Protein AF-A0A933IN12-F1 (afdb_monomer)

Foldseek 3Di:
DCPVVVVVVVVVVVVVVVVVVVVVVVVVVVVVVVVVVVVVQVVLLVVLVVLLVVLLVVLVVVLVVLVVVLVVLVVVLVVCVVVPDNVVSVLVSQLSVQLSVLSVVLSVVSVVDDDPGADPPSPVVSVVSVVVSVVSSVVSSVVSVVVVVVVVVVVVVVVVVVVVVVVVVVVVVVVVVVVVVVVVVVVVVVVVVVVPDDPD

Structure (mmCIF, N/CA/C/O backbone):
data_AF-A0A933IN12-F1
#
_entry.id   AF-A0A933IN12-F1
#
loop_
_atom_site.group_PDB
_atom_site.id
_atom_site.type_symbol
_atom_site.label_atom_id
_atom_site.label_alt_id
_atom_site.label_comp_id
_atom_site.label_asym_id
_atom_site.label_entity_id
_atom_site.label_seq_id
_atom_site.pdbx_PDB_ins_code
_atom_site.Cartn_x
_atom_site.Cartn_y
_atom_site.Cartn_z
_atom_site.occupancy
_atom_site.B_iso_or_equiv
_atom_site.auth_seq_id
_atom_site.auth_comp_id
_atom_site.auth_asym_id
_atom_site.auth_atom_id
_atom_site.pdbx_PDB_model_num
ATOM 1 N N . MET A 1 1 ? -63.654 21.462 69.202 1.00 54.25 1 MET A N 1
ATOM 2 C CA . MET A 1 1 ? -63.418 20.843 67.879 1.00 54.25 1 MET A CA 1
ATOM 3 C C . MET A 1 1 ? -61.914 20.776 67.506 1.00 54.25 1 MET A C 1
ATOM 5 O O . MET A 1 1 ? -61.531 21.437 66.553 1.00 54.25 1 MET A O 1
ATOM 9 N N . PRO A 1 2 ? -61.033 20.012 68.195 1.00 60.34 2 PRO A N 1
ATOM 10 C CA . PRO A 1 2 ? -59.615 19.898 67.788 1.00 60.34 2 PRO A CA 1
ATOM 11 C C . PRO A 1 2 ? -59.232 18.556 67.124 1.00 60.34 2 PRO A C 1
ATOM 13 O O . PRO A 1 2 ? -58.178 18.444 66.506 1.00 60.34 2 PRO A O 1
ATOM 16 N N . ILE A 1 3 ? -60.078 17.526 67.232 1.00 61.12 3 ILE A N 1
ATOM 17 C CA . ILE A 1 3 ? -59.737 16.144 66.844 1.00 61.12 3 ILE A CA 1
ATOM 18 C C . ILE A 1 3 ? -59.602 15.995 65.316 1.00 61.12 3 ILE A C 1
ATOM 20 O O . ILE A 1 3 ? -58.698 15.311 64.841 1.00 61.12 3 ILE A O 1
ATOM 24 N N . ALA A 1 4 ? -60.448 16.683 64.541 1.00 65.19 4 ALA A N 1
ATOM 25 C CA . ALA A 1 4 ? -60.433 16.624 63.077 1.00 65.19 4 ALA A CA 1
ATOM 26 C C . ALA A 1 4 ? -59.156 17.235 62.464 1.00 65.19 4 ALA A C 1
ATOM 28 O O . ALA A 1 4 ? -58.598 16.669 61.527 1.00 65.19 4 ALA A O 1
ATOM 29 N N . SER A 1 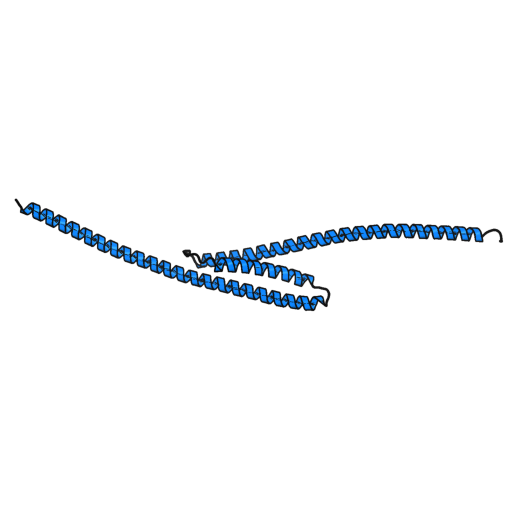5 ? -58.647 18.338 63.026 1.00 71.06 5 SER A N 1
ATOM 30 C CA . SER A 1 5 ? -57.403 18.969 62.560 1.00 71.06 5 SER A CA 1
ATOM 31 C C . SER A 1 5 ? -56.176 18.097 62.835 1.00 71.06 5 SER A C 1
ATOM 33 O O . SER A 1 5 ? -55.317 17.967 61.969 1.00 71.06 5 SER A O 1
ATOM 35 N N . ASN A 1 6 ? -56.115 17.428 63.992 1.00 76.81 6 ASN A N 1
ATOM 36 C CA . ASN A 1 6 ? -55.010 16.520 64.318 1.00 76.81 6 ASN A CA 1
ATOM 37 C C . ASN A 1 6 ? -54.994 15.265 63.428 1.00 76.81 6 ASN A C 1
ATOM 39 O O . ASN A 1 6 ? -53.921 14.802 63.050 1.00 76.81 6 ASN A O 1
ATOM 43 N N . LEU A 1 7 ? -56.166 14.744 63.047 1.00 79.81 7 LEU A N 1
ATOM 44 C CA . LEU A 1 7 ? -56.288 13.628 62.099 1.00 79.81 7 LEU A CA 1
ATOM 45 C C . LEU A 1 7 ? -55.844 14.012 60.681 1.00 79.81 7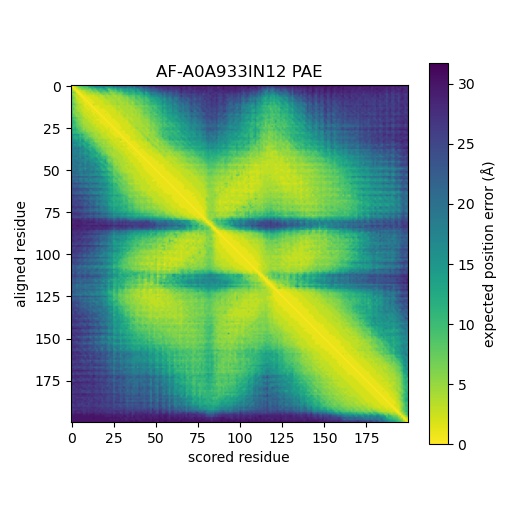 LEU A C 1
ATOM 47 O O . LEU A 1 7 ? -55.149 13.234 60.033 1.00 79.81 7 LEU A O 1
ATOM 51 N N . LEU A 1 8 ? -56.192 15.216 60.217 1.00 82.06 8 LEU A N 1
ATOM 52 C CA . LEU A 1 8 ? -55.738 15.751 58.928 1.00 82.06 8 LEU A CA 1
ATOM 53 C C . LEU A 1 8 ? -54.219 15.953 58.888 1.00 82.06 8 LEU A C 1
ATOM 55 O O . LEU A 1 8 ? -53.578 15.592 57.902 1.00 82.06 8 LEU A O 1
ATOM 59 N N . ILE A 1 9 ? -53.635 16.472 59.972 1.00 82.94 9 ILE A N 1
ATOM 60 C CA . ILE A 1 9 ? -52.180 16.622 60.104 1.00 82.94 9 ILE A CA 1
ATOM 61 C C . ILE A 1 9 ? -51.504 15.245 60.106 1.00 82.94 9 ILE A C 1
ATOM 63 O O . ILE A 1 9 ? -50.542 15.043 59.370 1.00 82.94 9 ILE A O 1
ATOM 67 N N . LEU A 1 10 ? -52.028 14.276 60.864 1.00 84.44 10 LEU A N 1
ATOM 68 C CA . LEU A 1 10 ? -51.492 12.912 60.902 1.00 84.44 10 LEU A CA 1
ATOM 69 C C . LEU A 1 10 ? -51.559 12.234 59.525 1.00 84.44 10 LEU A C 1
ATOM 71 O O . LEU A 1 10 ? -50.579 11.630 59.090 1.00 84.44 10 LEU A O 1
ATOM 75 N N . ALA A 1 11 ? -52.681 12.375 58.814 1.00 82.81 11 ALA A N 1
ATOM 76 C CA . ALA A 1 11 ? -52.835 11.870 57.453 1.00 82.81 11 ALA A CA 1
ATOM 77 C C . ALA A 1 11 ? -51.837 12.532 56.488 1.00 82.81 11 ALA A C 1
ATOM 79 O O . ALA A 1 11 ? -51.189 11.830 55.715 1.00 82.81 11 ALA A O 1
ATOM 80 N N . GLY A 1 12 ? -51.646 13.854 56.576 1.00 84.38 12 GLY A N 1
ATOM 81 C CA . GLY A 1 12 ? -50.654 14.586 55.784 1.00 84.38 12 GLY A CA 1
ATOM 82 C C . GLY A 1 12 ? -49.214 14.136 56.057 1.00 84.38 12 GLY A C 1
ATOM 83 O O . GLY A 1 12 ? -48.450 13.915 55.117 1.00 84.38 12 GLY A O 1
ATOM 84 N N . VAL A 1 13 ? -48.853 13.919 57.326 1.00 86.88 13 VAL A N 1
ATOM 85 C CA . VAL A 1 13 ? -47.527 13.413 57.727 1.00 86.88 13 VAL A CA 1
ATOM 86 C C . VAL A 1 13 ? -47.299 11.987 57.219 1.00 86.88 13 VAL A C 1
ATOM 88 O O . VAL A 1 13 ? -46.233 11.694 56.679 1.00 86.88 13 VAL A O 1
ATOM 91 N N . MET A 1 14 ? -48.302 11.111 57.322 1.00 87.75 14 MET A N 1
ATOM 92 C CA . MET A 1 14 ? -48.231 9.738 56.804 1.00 87.75 14 MET A CA 1
ATOM 93 C C . MET A 1 14 ? -48.068 9.708 55.279 1.00 87.75 14 MET A C 1
ATOM 95 O O . MET A 1 14 ? -47.286 8.914 54.756 1.00 87.75 14 MET A O 1
ATOM 99 N N . LEU A 1 15 ? -48.751 10.603 54.562 1.00 90.81 15 LEU A N 1
ATOM 100 C CA . LEU A 1 15 ? -48.661 10.711 53.105 1.00 90.81 15 LEU A CA 1
ATOM 101 C C . LEU A 1 15 ? -47.275 11.212 52.672 1.00 90.81 15 LEU A C 1
ATOM 103 O O . LEU A 1 15 ? -46.659 10.623 51.784 1.00 90.81 15 LEU A O 1
ATOM 107 N N . LEU A 1 16 ? -46.730 12.225 53.356 1.00 90.00 16 LEU A N 1
ATOM 108 C CA . LEU A 1 16 ? -45.364 12.713 53.134 1.00 90.00 16 LEU A CA 1
ATOM 109 C C . LEU A 1 16 ? -44.301 11.647 53.442 1.00 90.00 16 LEU A C 1
ATOM 111 O O . LEU A 1 16 ? -43.337 11.504 52.682 1.00 90.00 16 LEU A O 1
ATOM 115 N N . ALA A 1 17 ? -44.478 10.869 54.513 1.00 89.12 17 ALA A N 1
ATOM 116 C CA . ALA A 1 17 ? -43.594 9.752 54.841 1.00 89.12 17 ALA A CA 1
ATOM 117 C C . ALA A 1 17 ? -43.638 8.668 53.751 1.00 89.12 17 ALA A C 1
ATOM 119 O O . ALA A 1 17 ? -42.589 8.198 53.306 1.00 89.12 17 ALA A O 1
ATOM 120 N N . PHE A 1 18 ? -44.832 8.327 53.256 1.00 92.25 18 PHE A N 1
ATOM 121 C CA . PHE A 1 18 ? -45.004 7.360 52.173 1.00 92.25 18 PHE A CA 1
ATOM 122 C C . PHE A 1 18 ? -44.330 7.820 50.870 1.00 92.25 18 PHE A C 1
ATOM 124 O O . PHE A 1 18 ? -43.568 7.056 50.273 1.00 92.25 18 PHE A O 1
ATOM 131 N N . VAL A 1 19 ? -44.530 9.080 50.460 1.00 92.00 19 VAL A N 1
ATOM 132 C CA . VAL A 1 19 ? -43.854 9.656 49.281 1.00 92.00 19 VAL A CA 1
ATOM 133 C C . VAL A 1 19 ? -42.333 9.653 49.458 1.00 92.00 19 VAL A C 1
ATOM 135 O O . VAL A 1 19 ? -41.610 9.278 48.535 1.00 92.00 19 VAL A O 1
ATOM 138 N N . SER A 1 20 ? -41.833 9.999 50.646 1.00 90.81 20 SER A N 1
ATOM 139 C CA . SER A 1 20 ? -40.391 10.011 50.931 1.00 90.81 20 SER A CA 1
ATOM 140 C C . SER A 1 20 ? -39.768 8.616 50.818 1.00 90.81 20 SER A C 1
ATOM 142 O O . SER A 1 20 ? -38.702 8.460 50.219 1.00 90.81 20 SER A O 1
ATOM 144 N N . VAL A 1 21 ? -40.447 7.584 51.331 1.00 91.62 21 VAL A N 1
ATOM 145 C CA . VAL A 1 21 ? -40.013 6.182 51.201 1.00 91.62 21 VAL A CA 1
ATOM 146 C C . VAL A 1 21 ? -40.060 5.724 49.740 1.00 91.62 21 VAL A C 1
ATOM 148 O O . VAL A 1 21 ? -39.111 5.098 49.265 1.00 91.62 21 VAL A O 1
ATOM 151 N N . ALA A 1 22 ? -41.112 6.077 48.995 1.00 90.88 22 ALA A N 1
ATOM 152 C CA . ALA A 1 22 ? -41.225 5.753 47.573 1.00 90.88 22 ALA A CA 1
ATOM 153 C C . ALA A 1 22 ? -40.089 6.383 46.741 1.00 90.88 22 ALA A C 1
ATOM 155 O O . ALA A 1 22 ? -39.470 5.694 45.924 1.00 90.88 22 ALA A O 1
ATOM 156 N N . LEU A 1 23 ? -39.756 7.654 46.998 1.00 92.44 23 LEU A N 1
ATOM 157 C CA . LEU A 1 23 ? -38.628 8.349 46.3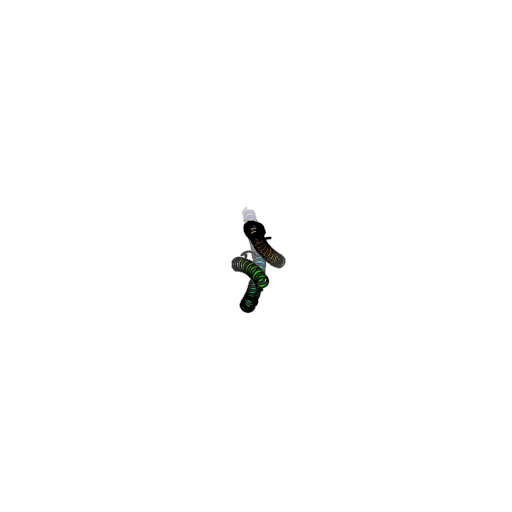67 1.00 92.44 23 LEU A CA 1
ATOM 158 C C . LEU A 1 23 ? -37.283 7.706 46.728 1.00 92.44 23 LEU A C 1
ATOM 160 O O . LEU A 1 23 ? -36.434 7.533 45.854 1.00 92.44 23 LEU A O 1
ATOM 164 N N . LEU A 1 24 ? -37.090 7.294 47.985 1.00 92.12 24 LEU A N 1
ATOM 165 C CA . LEU A 1 24 ? -35.893 6.568 48.422 1.00 92.12 24 LEU A CA 1
ATOM 166 C C . LEU A 1 24 ? -35.712 5.250 47.658 1.00 92.12 24 LEU A C 1
ATOM 168 O O . LEU A 1 24 ? -34.615 4.970 47.168 1.00 92.12 24 LEU A O 1
ATOM 172 N N . ILE A 1 25 ? -36.783 4.466 47.505 1.00 91.25 25 ILE A N 1
ATOM 173 C CA . ILE A 1 25 ? -36.760 3.196 46.765 1.00 91.25 25 ILE A CA 1
ATOM 174 C C . ILE A 1 25 ? -36.458 3.436 45.280 1.00 91.25 25 ILE A C 1
ATOM 176 O O . ILE A 1 25 ? -35.620 2.736 44.704 1.00 91.25 25 ILE A O 1
ATOM 180 N N . GLN A 1 26 ? -37.095 4.430 44.651 1.00 90.31 26 GLN A N 1
ATOM 181 C CA . GLN A 1 26 ? -36.823 4.782 43.253 1.00 90.31 26 GLN A CA 1
ATOM 182 C C . GLN A 1 26 ? -35.376 5.242 43.054 1.00 90.31 26 GLN A C 1
ATOM 184 O O . GLN A 1 26 ? -34.713 4.786 42.123 1.00 90.31 26 GLN A O 1
ATOM 189 N N . ASN A 1 27 ? -34.849 6.067 43.959 1.00 91.75 27 ASN A N 1
ATOM 190 C CA . ASN A 1 27 ? -33.471 6.548 43.903 1.00 91.75 27 ASN A CA 1
ATOM 191 C C . ASN A 1 27 ? -32.464 5.394 44.083 1.00 91.75 27 ASN A C 1
ATOM 193 O O . ASN A 1 27 ? -31.480 5.305 43.353 1.00 91.75 27 ASN A O 1
ATOM 197 N N . GLN A 1 28 ? -32.737 4.434 44.976 1.00 90.38 28 GLN A N 1
ATOM 198 C CA . GLN A 1 28 ? -31.917 3.221 45.097 1.00 90.38 28 GLN A CA 1
ATOM 199 C C . GLN A 1 28 ? -31.950 2.354 43.829 1.00 90.38 28 GLN A C 1
ATOM 201 O O . GLN A 1 28 ? -30.903 1.857 43.406 1.00 90.38 28 GLN A O 1
ATOM 206 N N . ARG A 1 29 ? -33.121 2.183 43.199 1.00 90.19 29 ARG A N 1
ATOM 207 C CA . ARG A 1 29 ? -33.245 1.455 41.922 1.00 90.19 29 ARG A CA 1
ATOM 208 C C . ARG A 1 29 ? -32.481 2.156 40.800 1.00 90.19 29 ARG A C 1
ATOM 210 O O . ARG A 1 29 ? -31.717 1.497 40.099 1.00 90.19 29 ARG A O 1
ATOM 217 N N . LEU A 1 30 ? -32.615 3.479 40.691 1.00 90.44 30 LEU A N 1
ATOM 218 C CA . LEU A 1 30 ? -31.870 4.299 39.735 1.00 90.44 30 LEU A CA 1
ATOM 219 C C . LEU A 1 30 ? -30.362 4.162 39.949 1.00 90.44 30 LEU A C 1
ATOM 221 O O . LEU A 1 30 ? -29.654 3.820 39.007 1.00 90.44 30 LEU A O 1
ATOM 225 N N . LYS A 1 31 ? -29.870 4.302 41.186 1.00 90.81 31 LYS A N 1
ATOM 226 C CA . LYS A 1 31 ? -28.444 4.117 41.508 1.00 90.81 31 LYS A CA 1
ATOM 227 C C . LYS A 1 31 ? -27.920 2.744 41.091 1.00 90.81 31 LYS A C 1
ATOM 229 O O . LYS A 1 31 ? -26.839 2.665 40.515 1.00 90.81 31 LYS A O 1
ATOM 234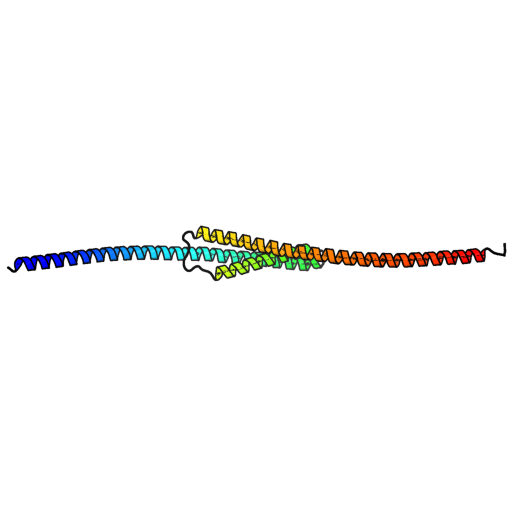 N N . ARG A 1 32 ? -28.682 1.671 41.335 1.00 89.88 32 ARG A N 1
ATOM 235 C CA . ARG A 1 32 ? -28.308 0.313 40.896 1.00 89.88 32 ARG A CA 1
ATOM 236 C C . ARG A 1 32 ? -28.288 0.188 39.374 1.00 89.88 32 ARG A C 1
ATOM 238 O O . ARG A 1 32 ? -27.346 -0.386 38.843 1.00 89.88 32 ARG A O 1
ATOM 245 N N . SER A 1 33 ? -29.281 0.751 38.683 1.00 88.19 33 SER A N 1
ATOM 246 C CA . SER A 1 33 ? -29.324 0.735 37.215 1.00 88.19 33 SER A CA 1
ATOM 247 C C . SER A 1 33 ? -28.160 1.513 36.595 1.00 88.19 33 SER A C 1
ATOM 249 O O . SER A 1 33 ? -27.494 1.002 35.704 1.00 88.19 33 SER A O 1
ATOM 251 N N . VAL A 1 34 ? -27.833 2.692 37.135 1.00 88.50 34 VAL A N 1
ATOM 252 C CA . VAL A 1 34 ? -26.697 3.508 36.690 1.00 88.50 34 VAL A CA 1
ATOM 253 C C . VAL A 1 34 ? -25.378 2.786 36.956 1.00 88.50 34 VAL A C 1
ATOM 255 O O . VAL A 1 34 ? -24.517 2.751 36.085 1.00 88.50 34 VAL A O 1
ATOM 258 N N . ALA A 1 35 ? -25.221 2.153 38.123 1.00 89.25 35 ALA A N 1
ATOM 259 C CA . ALA A 1 35 ? -24.032 1.362 38.427 1.00 89.25 35 ALA A CA 1
ATOM 260 C C . ALA A 1 35 ? -23.862 0.174 37.462 1.00 89.25 35 ALA A C 1
ATOM 262 O O . ALA A 1 35 ? -22.749 -0.077 37.006 1.00 89.25 35 ALA A O 1
ATOM 263 N N . ALA A 1 36 ? -24.953 -0.517 37.112 1.00 89.31 36 ALA A N 1
ATOM 264 C CA . ALA A 1 36 ? -24.927 -1.617 36.149 1.00 89.31 36 ALA A CA 1
ATOM 265 C C . ALA A 1 36 ? -24.532 -1.137 34.742 1.00 89.31 36 ALA A C 1
ATOM 267 O O . ALA A 1 36 ? -23.627 -1.709 34.138 1.00 89.31 36 ALA A O 1
ATOM 268 N N . VAL A 1 37 ? -25.134 -0.042 34.261 1.00 86.00 37 VAL A N 1
ATOM 269 C CA . VAL A 1 37 ? -24.799 0.563 32.958 1.00 86.00 37 VAL A CA 1
ATOM 270 C C . VAL A 1 37 ? -23.348 1.050 32.927 1.00 86.00 37 VAL A C 1
ATOM 272 O O . VAL A 1 37 ? -22.653 0.844 31.934 1.00 86.00 37 VAL A O 1
ATOM 275 N N . ASN A 1 38 ? -22.853 1.638 34.018 1.00 86.38 38 ASN A N 1
ATOM 276 C CA . ASN A 1 38 ? -21.458 2.071 34.119 1.00 86.38 38 ASN A CA 1
ATOM 277 C C . ASN A 1 38 ? -20.484 0.888 34.088 1.00 86.38 38 ASN A C 1
ATOM 279 O O . ASN A 1 38 ? -19.439 0.975 33.445 1.00 86.38 38 ASN A O 1
ATOM 283 N N . LEU A 1 39 ? -20.819 -0.225 34.746 1.00 89.12 39 LEU A N 1
ATOM 284 C CA . LEU A 1 39 ? -20.005 -1.441 34.721 1.00 89.12 39 LEU A CA 1
ATOM 285 C C . LEU A 1 39 ? -19.996 -2.083 33.324 1.00 89.12 39 LEU A C 1
ATOM 287 O O . LEU A 1 39 ? -18.945 -2.500 32.832 1.00 89.12 39 LEU A O 1
ATOM 291 N N . GLU A 1 40 ? -21.141 -2.107 32.644 1.00 87.19 40 GLU A N 1
ATOM 292 C CA . GLU A 1 40 ? -21.241 -2.564 31.255 1.00 87.19 40 GLU A CA 1
ATOM 293 C C . GLU A 1 40 ? -20.454 -1.650 30.299 1.00 87.19 40 GLU A C 1
ATOM 295 O O . GLU A 1 40 ? -19.714 -2.117 29.434 1.00 87.19 40 GLU A O 1
ATOM 300 N N . ALA A 1 41 ? -20.529 -0.330 30.479 1.00 85.12 41 ALA A N 1
ATOM 301 C CA . ALA A 1 41 ? -19.724 0.621 29.717 1.00 85.12 41 ALA A CA 1
ATOM 302 C C . ALA A 1 41 ? -18.218 0.426 29.962 1.00 85.12 41 ALA A C 1
ATOM 304 O O . ALA A 1 41 ? -17.448 0.392 29.004 1.00 85.12 41 ALA A O 1
ATOM 305 N N . ALA A 1 42 ? -17.794 0.237 31.214 1.00 87.19 42 ALA A N 1
ATOM 306 C CA . ALA A 1 42 ? -16.392 0.009 31.561 1.00 87.19 42 ALA A CA 1
ATOM 307 C C . ALA A 1 42 ? -15.854 -1.306 30.974 1.00 87.19 42 ALA A C 1
ATOM 309 O O . ALA A 1 42 ? -14.767 -1.331 30.399 1.00 87.19 42 ALA A O 1
ATOM 310 N N . THR A 1 43 ? -16.627 -2.391 31.062 1.00 88.19 43 THR A N 1
ATOM 311 C CA . THR A 1 43 ? -16.244 -3.688 30.479 1.00 88.19 43 THR A CA 1
ATOM 312 C C . THR A 1 43 ? -16.178 -3.636 28.954 1.00 88.19 43 THR A C 1
ATOM 314 O O . THR A 1 43 ? -15.239 -4.182 28.374 1.00 88.19 43 THR A O 1
ATOM 317 N N . ARG A 1 44 ? -17.100 -2.926 28.290 1.00 86.31 44 ARG A N 1
ATOM 318 C CA . ARG A 1 44 ? -17.018 -2.669 26.841 1.00 86.31 44 ARG A CA 1
ATOM 319 C C . ARG A 1 44 ? -15.779 -1.859 26.469 1.00 86.31 44 ARG A C 1
ATOM 321 O O . ARG A 1 44 ? -15.079 -2.246 25.539 1.00 86.31 44 ARG A O 1
ATOM 328 N N . LYS A 1 45 ? -15.462 -0.797 27.219 1.00 87.94 45 LYS A N 1
ATOM 329 C CA . LYS A 1 45 ? -14.239 0.003 27.014 1.00 87.94 45 LYS A CA 1
ATOM 330 C C . LYS A 1 45 ? -12.980 -0.853 27.140 1.00 87.94 45 LYS A C 1
ATOM 332 O O . LYS A 1 45 ? -12.109 -0.772 26.281 1.00 87.94 45 LYS A O 1
ATOM 337 N N . ALA A 1 46 ? -12.916 -1.723 28.147 1.00 88.25 46 ALA A N 1
ATOM 338 C CA . ALA A 1 46 ? -11.792 -2.639 28.327 1.00 88.25 46 ALA A CA 1
ATOM 339 C C . ALA A 1 46 ? -11.649 -3.632 27.159 1.00 88.25 46 ALA A C 1
ATOM 341 O O . ALA A 1 46 ? -10.552 -3.789 26.627 1.00 88.25 46 ALA A O 1
ATOM 342 N N . ARG A 1 47 ? -12.753 -4.250 26.712 1.00 88.69 47 ARG A N 1
ATOM 343 C CA . ARG A 1 47 ? -12.747 -5.172 25.560 1.00 88.69 47 ARG A CA 1
ATOM 344 C C . ARG A 1 47 ? -12.334 -4.477 24.266 1.00 88.69 47 ARG A C 1
ATOM 346 O O . ARG A 1 47 ? -11.540 -5.024 23.510 1.00 88.69 47 ARG A O 1
ATOM 353 N N . TYR A 1 48 ? -12.842 -3.270 24.025 1.00 88.38 48 TYR A N 1
ATOM 354 C CA . TYR A 1 48 ? -12.468 -2.491 22.848 1.00 88.38 48 TYR A CA 1
ATOM 355 C C . TYR A 1 48 ? -10.980 -2.147 22.856 1.00 88.38 48 TYR A C 1
ATOM 357 O O . TYR A 1 48 ? -10.309 -2.342 21.850 1.00 88.38 48 TYR A O 1
ATOM 365 N N . ALA A 1 49 ? -10.444 -1.711 23.999 1.00 88.50 49 ALA A N 1
ATOM 366 C CA . ALA A 1 49 ? -9.019 -1.434 24.136 1.00 88.50 49 ALA A CA 1
ATO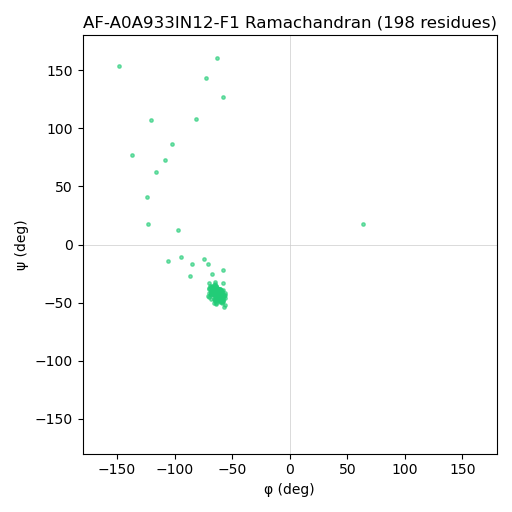M 367 C C . ALA A 1 49 ? -8.154 -2.681 23.878 1.00 88.50 49 ALA A C 1
ATOM 369 O O . ALA A 1 49 ? -7.100 -2.580 23.253 1.00 88.50 49 ALA A O 1
ATOM 370 N N . GLU A 1 50 ? -8.597 -3.861 24.319 1.00 92.00 50 GLU A N 1
ATOM 371 C CA . GLU A 1 50 ? -7.901 -5.121 24.050 1.00 92.00 50 GLU A CA 1
ATOM 372 C C . GLU A 1 50 ? -7.874 -5.455 22.549 1.00 92.00 50 GLU A C 1
ATOM 374 O O . GLU A 1 50 ? -6.802 -5.699 21.992 1.00 92.00 50 GLU A O 1
ATOM 379 N N . GLU A 1 51 ? -9.027 -5.419 21.876 1.00 89.00 51 GLU A N 1
ATOM 380 C CA . GLU A 1 51 ? -9.125 -5.701 20.436 1.00 89.00 51 GLU A CA 1
ATOM 381 C C . GLU A 1 51 ? -8.384 -4.662 19.586 1.00 89.00 51 GLU A C 1
ATOM 383 O O . GLU A 1 51 ? -7.669 -5.006 18.639 1.00 89.00 51 GLU A O 1
ATOM 388 N N . HIS A 1 52 ? -8.464 -3.393 19.979 1.00 89.75 52 HIS A N 1
ATOM 389 C CA . HIS A 1 52 ? -7.687 -2.314 19.388 1.00 89.75 52 HIS A CA 1
ATOM 390 C C . HIS A 1 52 ? -6.180 -2.585 19.501 1.00 89.75 52 HIS A C 1
ATOM 392 O O . HIS A 1 52 ? -5.457 -2.530 18.506 1.00 89.75 52 HIS A O 1
ATOM 398 N N . ASN A 1 53 ? -5.693 -2.960 20.687 1.00 90.12 53 ASN A N 1
ATOM 399 C CA . ASN A 1 53 ? -4.281 -3.288 20.890 1.00 90.12 53 ASN A CA 1
ATOM 400 C C . ASN A 1 53 ? -3.841 -4.504 20.063 1.00 90.12 53 ASN A C 1
ATOM 402 O O . ASN A 1 53 ? -2.753 -4.481 19.481 1.00 90.12 53 ASN A O 1
ATOM 406 N N . LYS A 1 54 ? -4.685 -5.539 19.945 1.00 91.94 54 LYS A N 1
ATOM 407 C CA . LYS A 1 54 ? -4.423 -6.684 19.056 1.00 91.94 54 LYS A CA 1
ATOM 408 C C . LYS A 1 54 ? -4.278 -6.237 17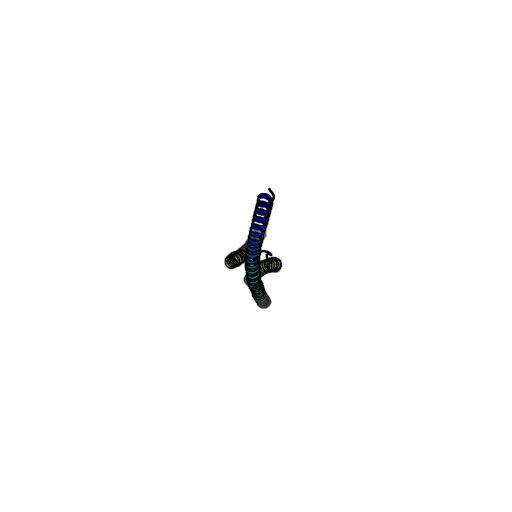.605 1.00 91.94 54 LYS A C 1
ATOM 410 O O . LYS A 1 54 ? -3.385 -6.717 16.907 1.00 91.94 54 LYS A O 1
ATOM 415 N N . ARG A 1 55 ? -5.132 -5.326 17.135 1.00 88.81 55 ARG A N 1
ATOM 416 C CA . ARG A 1 55 ? -5.047 -4.781 15.773 1.00 88.81 55 ARG A CA 1
ATOM 417 C C . ARG A 1 55 ? -3.771 -3.965 15.562 1.00 88.81 55 ARG A C 1
ATOM 419 O O . ARG A 1 55 ? -3.059 -4.209 14.591 1.00 88.8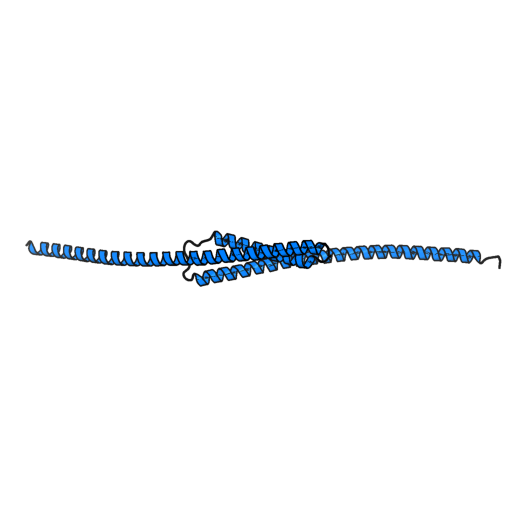1 55 ARG A O 1
ATOM 426 N N . VAL A 1 56 ? -3.433 -3.068 16.488 1.00 90.56 56 VAL A N 1
ATOM 427 C CA . VAL A 1 56 ? -2.188 -2.276 16.442 1.00 90.56 56 VAL A CA 1
ATOM 428 C C . VAL A 1 56 ? -0.956 -3.184 16.377 1.00 90.56 56 VAL A C 1
ATOM 430 O O . VAL A 1 56 ? -0.047 -2.948 15.578 1.00 90.56 56 VAL A O 1
ATOM 433 N N . GLN A 1 57 ? -0.934 -4.254 17.174 1.00 91.94 57 GLN A N 1
ATOM 434 C CA . GLN A 1 57 ? 0.159 -5.222 17.168 1.00 91.94 57 GLN A CA 1
ATOM 435 C C . GLN A 1 57 ? 0.251 -5.981 15.834 1.00 91.94 57 GLN A C 1
ATOM 437 O O . GLN A 1 57 ? 1.347 -6.110 15.286 1.00 91.94 57 GLN A O 1
ATOM 442 N N . ARG A 1 58 ? -0.884 -6.411 15.266 1.00 90.69 58 ARG A N 1
ATOM 443 C CA . ARG A 1 58 ? -0.931 -7.048 13.938 1.00 90.69 58 ARG A CA 1
ATOM 444 C C . ARG A 1 58 ? -0.392 -6.125 12.842 1.00 90.69 58 ARG A C 1
ATOM 446 O O . ARG A 1 58 ? 0.482 -6.542 12.087 1.00 90.69 58 ARG A O 1
ATOM 453 N N . LEU A 1 59 ? -0.823 -4.861 12.805 1.00 88.62 59 LEU A N 1
ATOM 454 C CA . LEU A 1 59 ? -0.313 -3.865 11.851 1.00 88.62 59 LEU A CA 1
ATOM 455 C C . LEU A 1 59 ? 1.208 -3.691 11.971 1.00 88.62 59 LEU A C 1
ATOM 457 O O . LEU A 1 59 ? 1.921 -3.692 10.967 1.00 88.62 59 LEU A O 1
ATOM 461 N N . LYS A 1 60 ? 1.729 -3.620 13.200 1.00 92.06 60 LYS A N 1
ATOM 462 C CA . LYS A 1 60 ? 3.172 -3.523 13.455 1.00 92.06 60 LYS A CA 1
ATOM 463 C C . LYS A 1 60 ? 3.945 -4.736 12.925 1.00 92.06 60 LYS A C 1
ATOM 465 O O . LYS A 1 60 ? 4.994 -4.578 12.300 1.00 92.06 60 LYS A O 1
ATOM 470 N N . GLU A 1 61 ? 3.446 -5.944 13.170 1.00 93.50 61 GLU A N 1
ATOM 471 C CA . GLU A 1 61 ? 4.050 -7.180 12.657 1.00 93.50 61 GLU A CA 1
ATOM 472 C C . GLU A 1 61 ? 4.020 -7.238 11.129 1.00 93.50 61 GLU A C 1
ATOM 474 O O . GLU A 1 61 ? 4.982 -7.674 10.493 1.00 93.50 61 GLU A O 1
ATOM 479 N N . GLU A 1 62 ? 2.931 -6.770 10.527 1.00 90.12 62 GLU A N 1
ATOM 480 C CA . GLU A 1 62 ? 2.794 -6.686 9.083 1.00 90.12 62 GLU A CA 1
ATOM 481 C C . GLU A 1 62 ? 3.799 -5.723 8.452 1.00 90.12 62 GLU A C 1
ATOM 483 O O . GLU A 1 62 ? 4.444 -6.110 7.472 1.00 90.12 62 GLU A O 1
ATOM 488 N N . ILE A 1 63 ? 3.990 -4.534 9.029 1.00 89.88 63 ILE A N 1
ATOM 489 C CA . ILE A 1 63 ? 5.010 -3.565 8.596 1.00 89.88 63 ILE A CA 1
ATOM 490 C C . ILE A 1 63 ? 6.402 -4.199 8.664 1.00 89.88 63 ILE A C 1
ATOM 492 O O . ILE A 1 63 ? 7.134 -4.182 7.673 1.00 89.88 63 ILE A O 1
ATOM 496 N N . LEU A 1 64 ? 6.743 -4.840 9.788 1.00 93.38 64 LEU A N 1
ATOM 497 C CA . LEU A 1 64 ? 8.035 -5.511 9.969 1.00 93.38 64 LEU A CA 1
ATOM 498 C C . LEU A 1 64 ? 8.282 -6.601 8.917 1.00 93.38 64 LEU A C 1
ATOM 500 O O . LEU A 1 64 ? 9.390 -6.710 8.388 1.00 93.38 64 LEU A O 1
ATOM 504 N N . LYS A 1 65 ? 7.258 -7.391 8.568 1.00 92.62 65 LYS A N 1
ATOM 505 C CA . LYS A 1 65 ? 7.361 -8.400 7.499 1.00 92.62 65 LYS A CA 1
ATOM 506 C C . LYS A 1 65 ? 7.687 -7.758 6.147 1.00 92.62 65 LYS A C 1
ATOM 508 O O . LYS A 1 65 ? 8.569 -8.256 5.444 1.00 92.62 65 LYS A O 1
ATOM 513 N N . ARG A 1 66 ? 7.022 -6.650 5.791 1.00 88.56 66 ARG A N 1
ATOM 514 C CA . ARG A 1 66 ? 7.302 -5.926 4.534 1.00 88.56 66 ARG A CA 1
ATOM 515 C C . ARG A 1 66 ? 8.705 -5.325 4.550 1.00 88.56 66 ARG A C 1
ATOM 517 O O . ARG A 1 66 ? 9.427 -5.472 3.570 1.00 88.56 66 ARG A O 1
ATOM 524 N N . GLU A 1 67 ? 9.135 -4.731 5.661 1.00 91.19 67 GLU A N 1
ATOM 525 C CA . GLU A 1 67 ? 10.496 -4.197 5.807 1.00 91.19 67 GLU A CA 1
ATOM 526 C C . GLU A 1 67 ? 11.576 -5.257 5.609 1.00 91.19 67 GLU A C 1
ATOM 528 O O . GLU A 1 67 ? 12.557 -5.021 4.902 1.00 91.19 67 GLU A O 1
ATOM 533 N N . GLN A 1 68 ? 11.412 -6.427 6.226 1.00 93.38 68 GLN A N 1
ATOM 534 C CA . GLN A 1 68 ? 12.364 -7.523 6.076 1.00 93.38 68 GLN A CA 1
ATOM 535 C C . GLN A 1 68 ? 12.433 -8.008 4.628 1.00 93.38 68 GLN A C 1
ATOM 537 O O . GLN A 1 68 ? 13.528 -8.246 4.121 1.00 93.38 68 GLN A O 1
ATOM 542 N N . LEU A 1 69 ? 11.287 -8.127 3.954 1.00 90.19 69 LEU A N 1
ATOM 543 C CA . LEU A 1 69 ? 11.244 -8.520 2.549 1.00 90.19 69 LEU A CA 1
ATOM 544 C C . LEU A 1 69 ? 11.911 -7.473 1.646 1.00 90.19 69 LEU A C 1
ATOM 546 O O . LEU A 1 69 ? 12.702 -7.839 0.781 1.00 90.19 69 LEU A O 1
ATOM 550 N N . ILE A 1 70 ? 11.652 -6.184 1.884 1.00 89.75 70 ILE A N 1
ATOM 551 C CA . ILE A 1 70 ? 12.310 -5.078 1.175 1.00 89.75 70 ILE A CA 1
ATOM 552 C C . ILE A 1 70 ? 13.828 -5.164 1.349 1.00 89.75 70 ILE A C 1
ATOM 554 O O . ILE 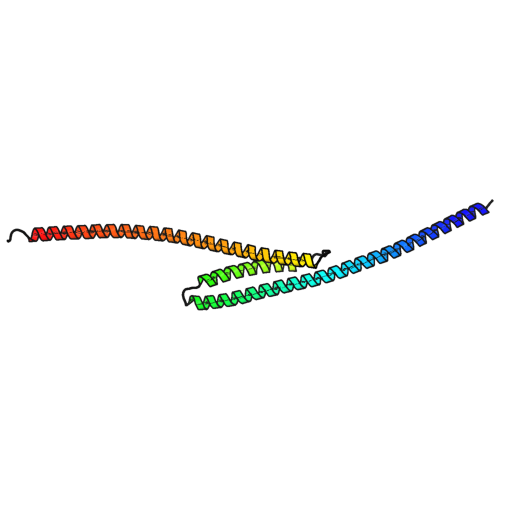A 1 70 ? 14.551 -5.077 0.362 1.00 89.75 70 ILE A O 1
ATOM 558 N N . LYS A 1 71 ? 14.325 -5.385 2.573 1.00 91.94 71 LYS A N 1
ATOM 559 C CA . LYS A 1 71 ? 15.769 -5.519 2.830 1.00 91.94 71 LYS A CA 1
ATOM 560 C C . LYS A 1 71 ? 16.390 -6.678 2.048 1.00 91.94 71 LYS A C 1
ATOM 562 O O . LYS A 1 71 ? 17.421 -6.478 1.414 1.00 91.94 71 LYS A O 1
ATOM 567 N N . ARG A 1 72 ? 15.744 -7.851 2.035 1.00 90.75 72 ARG A N 1
ATOM 568 C CA . ARG A 1 72 ? 16.218 -9.014 1.259 1.00 90.75 72 ARG A CA 1
ATOM 569 C C . ARG A 1 72 ? 16.263 -8.714 -0.237 1.00 90.75 72 ARG A C 1
ATOM 571 O O . ARG A 1 72 ? 17.290 -8.917 -0.867 1.00 90.75 72 ARG A O 1
ATOM 578 N N . LEU A 1 73 ? 15.188 -8.151 -0.788 1.00 86.88 73 LEU A N 1
ATOM 579 C CA . LEU A 1 73 ? 15.124 -7.799 -2.210 1.00 86.88 73 LEU A CA 1
ATOM 580 C C . LEU A 1 73 ? 16.131 -6.702 -2.590 1.00 86.88 73 LEU A C 1
ATOM 582 O O . LEU A 1 73 ? 16.648 -6.699 -3.703 1.00 86.88 73 LEU A O 1
ATOM 586 N N . GLN A 1 74 ? 16.443 -5.773 -1.682 1.00 88.44 74 GLN A N 1
ATOM 587 C CA . GLN A 1 74 ? 17.503 -4.782 -1.892 1.00 88.44 74 GLN A CA 1
ATOM 588 C C . GLN A 1 74 ? 18.890 -5.428 -1.960 1.00 88.44 74 GLN A C 1
ATOM 590 O O . GLN A 1 74 ? 19.724 -4.988 -2.751 1.00 88.44 74 GLN A O 1
ATOM 595 N N . GLU A 1 75 ? 19.144 -6.446 -1.141 1.00 87.69 75 GLU A N 1
ATOM 596 C CA . GLU A 1 75 ? 20.393 -7.208 -1.154 1.00 87.69 75 GLU A CA 1
ATOM 597 C C . GLU A 1 75 ? 20.509 -8.066 -2.422 1.00 87.69 75 GLU A C 1
ATOM 599 O O . GLU A 1 75 ? 21.519 -7.994 -3.121 1.00 87.69 75 GLU A O 1
ATOM 604 N N . GLU A 1 76 ? 19.434 -8.758 -2.807 1.00 84.69 76 GLU A N 1
ATOM 605 C CA . GLU A 1 76 ? 19.343 -9.476 -4.085 1.00 84.69 76 GLU A CA 1
ATOM 606 C C . GLU A 1 76 ? 19.589 -8.543 -5.280 1.00 84.69 76 GLU A C 1
ATOM 608 O O . GLU A 1 76 ? 20.366 -8.873 -6.174 1.00 84.69 76 GLU A O 1
ATOM 613 N N . LEU A 1 77 ? 19.001 -7.341 -5.278 1.00 82.94 77 LEU A N 1
ATOM 614 C CA . LEU A 1 77 ? 19.210 -6.349 -6.336 1.00 82.94 77 LEU A CA 1
ATOM 615 C C . LEU A 1 77 ? 20.656 -5.838 -6.389 1.00 82.94 77 LEU A C 1
ATOM 617 O O . LEU A 1 77 ? 21.156 -5.549 -7.476 1.00 82.94 77 LEU A O 1
ATOM 621 N N . ARG A 1 78 ? 21.344 -5.714 -5.247 1.00 82.62 78 ARG A N 1
ATOM 622 C CA . ARG A 1 78 ? 22.775 -5.360 -5.230 1.00 82.62 78 ARG A CA 1
ATOM 623 C C . ARG A 1 78 ? 23.614 -6.449 -5.889 1.00 82.62 78 ARG A C 1
ATOM 625 O O . ARG A 1 78 ? 24.440 -6.115 -6.730 1.00 82.62 78 ARG A O 1
ATOM 632 N N . ASN A 1 79 ? 23.330 -7.712 -5.585 1.00 81.19 79 ASN A N 1
ATOM 633 C CA . ASN A 1 79 ? 24.045 -8.855 -6.153 1.00 81.19 79 ASN A CA 1
ATOM 634 C C . ASN A 1 79 ? 23.740 -9.039 -7.655 1.00 81.19 79 ASN A C 1
ATOM 636 O O . ASN A 1 79 ? 24.615 -9.388 -8.438 1.00 81.19 79 ASN A O 1
ATOM 640 N N . LEU A 1 80 ? 22.506 -8.762 -8.090 1.00 75.19 80 LEU A N 1
ATOM 641 C CA . LEU A 1 80 ? 22.073 -8.931 -9.485 1.00 75.19 80 LEU A CA 1
ATOM 642 C C . LEU A 1 80 ? 22.388 -7.745 -10.398 1.00 75.19 80 LEU A C 1
ATOM 644 O O . LEU A 1 80 ? 22.396 -7.905 -11.619 1.00 75.19 80 LEU A O 1
ATOM 648 N N . LYS A 1 81 ? 22.687 -6.561 -9.851 1.00 61.19 81 LYS A N 1
ATOM 649 C CA . LYS A 1 81 ? 23.232 -5.447 -10.647 1.00 61.19 81 LYS A CA 1
ATOM 650 C C . LYS A 1 81 ? 24.542 -5.819 -11.347 1.00 61.19 81 LYS A C 1
ATOM 652 O O . LYS A 1 81 ? 24.848 -5.239 -12.384 1.00 61.19 81 LYS A O 1
ATOM 657 N N . GLU A 1 82 ? 25.249 -6.829 -10.848 1.00 61.22 82 GLU A N 1
ATOM 658 C CA . GLU A 1 82 ? 26.429 -7.416 -11.486 1.00 61.22 82 GLU A CA 1
ATOM 659 C C . GLU A 1 82 ? 26.075 -8.307 -12.704 1.00 61.22 82 GLU A C 1
ATOM 661 O O . GLU A 1 82 ? 26.954 -8.631 -13.497 1.00 61.22 82 GLU A O 1
ATOM 666 N N . GLN A 1 83 ? 24.793 -8.658 -12.907 1.00 59.72 83 GLN A N 1
ATOM 667 C CA . GLN A 1 83 ? 24.304 -9.623 -13.914 1.00 59.72 83 GLN A CA 1
ATOM 668 C C . GLN A 1 83 ? 23.250 -9.066 -14.912 1.00 59.72 83 GLN A C 1
ATOM 670 O O . GLN A 1 83 ? 22.586 -9.832 -15.607 1.00 59.72 83 GLN A O 1
ATOM 675 N N . GLN A 1 84 ? 23.110 -7.738 -15.046 1.00 55.78 84 GLN A N 1
ATOM 676 C CA . GLN A 1 84 ? 22.351 -7.047 -16.120 1.00 55.78 84 GLN A CA 1
ATOM 677 C C . GLN A 1 84 ? 20.814 -7.270 -16.227 1.00 55.78 84 GLN A C 1
ATOM 679 O O . GLN A 1 84 ? 20.233 -6.892 -17.245 1.00 55.78 84 GLN A O 1
ATOM 684 N N . LYS A 1 85 ? 20.098 -7.772 -15.204 1.00 59.66 85 LYS A N 1
ATOM 685 C CA . LYS A 1 85 ? 18.604 -7.764 -15.188 1.00 59.66 85 LYS A CA 1
ATOM 686 C C . LYS A 1 85 ? 17.975 -7.359 -13.834 1.00 59.66 85 LYS A C 1
ATOM 688 O O . LYS A 1 85 ? 17.501 -8.226 -13.103 1.00 59.66 85 LYS A O 1
ATOM 693 N N . PRO A 1 86 ? 17.941 -6.057 -13.481 1.00 70.31 86 PRO A N 1
ATOM 694 C CA . PRO A 1 86 ? 17.420 -5.583 -12.189 1.00 70.31 86 PRO A CA 1
ATOM 695 C C . PRO A 1 86 ? 15.938 -5.141 -12.181 1.00 70.31 86 PRO A C 1
ATOM 697 O O . PRO A 1 86 ? 15.382 -4.923 -11.103 1.00 70.31 86 PRO A O 1
ATOM 700 N N . ASP A 1 87 ? 15.289 -4.995 -13.340 1.00 74.12 87 ASP A N 1
ATOM 701 C CA . ASP A 1 87 ? 14.043 -4.214 -13.460 1.00 74.12 87 ASP A CA 1
ATOM 702 C C . ASP A 1 87 ? 12.832 -4.822 -12.731 1.00 74.12 87 ASP A C 1
ATOM 704 O O . ASP A 1 87 ? 12.033 -4.097 -12.136 1.00 74.12 87 ASP A O 1
ATOM 708 N N . GLU A 1 88 ? 12.693 -6.151 -12.724 1.00 74.12 88 GLU A N 1
ATOM 709 C CA . GLU A 1 88 ? 11.580 -6.835 -12.044 1.00 74.12 88 GLU A CA 1
ATOM 710 C C . GLU A 1 88 ? 11.678 -6.716 -10.518 1.00 74.12 88 GLU A C 1
ATOM 712 O O . GLU A 1 88 ? 10.687 -6.442 -9.837 1.00 74.12 88 GLU A O 1
ATOM 717 N N . ILE A 1 89 ? 12.887 -6.865 -9.970 1.00 78.44 89 ILE A N 1
ATOM 718 C CA . ILE A 1 89 ? 13.130 -6.715 -8.530 1.00 78.44 89 ILE A CA 1
ATOM 719 C C . ILE A 1 89 ? 12.937 -5.256 -8.122 1.00 78.44 89 ILE A C 1
ATOM 721 O O . ILE A 1 89 ? 12.379 -4.981 -7.058 1.00 78.44 89 ILE A O 1
ATOM 725 N N . GLN A 1 90 ? 13.332 -4.314 -8.979 1.00 80.31 90 GLN A N 1
ATOM 726 C CA . GLN A 1 90 ? 13.133 -2.893 -8.732 1.00 80.31 90 GLN A CA 1
ATOM 727 C C . GLN A 1 90 ? 11.645 -2.511 -8.707 1.00 80.31 90 GLN A C 1
ATOM 729 O O . GLN A 1 90 ? 11.221 -1.824 -7.778 1.00 80.31 90 GLN A O 1
ATOM 734 N N . SER A 1 91 ? 10.843 -3.002 -9.656 1.00 79.25 91 SER A N 1
ATOM 735 C CA . SER A 1 91 ? 9.381 -2.825 -9.647 1.00 79.25 91 SER A CA 1
ATOM 736 C C . SER A 1 91 ? 8.751 -3.426 -8.384 1.00 79.25 91 SER A C 1
ATOM 738 O O . SER A 1 91 ? 7.993 -2.765 -7.667 1.00 79.25 91 SER A O 1
ATOM 740 N N . ARG A 1 92 ? 9.147 -4.652 -8.020 1.00 80.94 92 ARG A N 1
ATOM 741 C CA . ARG A 1 92 ? 8.655 -5.318 -6.806 1.00 80.94 92 ARG A CA 1
ATOM 742 C C . ARG A 1 92 ? 9.013 -4.554 -5.529 1.00 80.94 92 ARG A C 1
ATOM 744 O O . ARG A 1 92 ? 8.186 -4.469 -4.622 1.00 80.94 92 ARG A O 1
ATOM 751 N N . LEU A 1 93 ? 10.214 -3.981 -5.455 1.00 85.00 93 LEU A N 1
ATOM 752 C CA . LEU A 1 93 ? 10.643 -3.130 -4.343 1.00 85.00 93 LEU A CA 1
ATOM 753 C C . LEU A 1 93 ? 9.793 -1.864 -4.223 1.00 85.00 93 LEU A C 1
ATOM 755 O O . LEU A 1 93 ? 9.416 -1.504 -3.109 1.00 85.00 93 LEU A O 1
ATOM 759 N N . LEU A 1 94 ? 9.471 -1.212 -5.344 1.00 83.81 94 LEU A N 1
ATOM 760 C CA . LEU A 1 94 ? 8.606 -0.029 -5.359 1.00 83.81 94 LEU A CA 1
ATOM 761 C C . LEU A 1 94 ? 7.192 -0.368 -4.870 1.00 83.81 94 LEU A C 1
ATOM 763 O O . LEU A 1 94 ? 6.681 0.309 -3.977 1.00 83.81 94 LEU A O 1
ATOM 767 N N . SER A 1 95 ? 6.610 -1.466 -5.366 1.00 84.19 95 SER A N 1
ATOM 768 C CA . SER A 1 95 ? 5.307 -1.958 -4.899 1.00 84.19 95 SER A CA 1
ATOM 769 C C . SER A 1 95 ? 5.319 -2.200 -3.389 1.00 84.19 95 SER A C 1
ATOM 771 O O . SER A 1 95 ? 4.484 -1.654 -2.671 1.00 84.19 95 SER A O 1
ATOM 773 N N . LEU A 1 96 ? 6.293 -2.958 -2.877 1.00 85.75 96 LEU A N 1
ATOM 774 C CA . LEU A 1 96 ? 6.380 -3.269 -1.447 1.00 85.75 96 LEU A CA 1
ATOM 775 C C . LEU A 1 96 ? 6.622 -2.030 -0.580 1.00 85.75 96 LEU A C 1
ATOM 777 O O . LEU A 1 96 ? 6.085 -1.947 0.522 1.00 85.75 96 LEU A O 1
ATOM 781 N N . ALA A 1 97 ? 7.406 -1.063 -1.062 1.00 86.69 97 ALA A N 1
ATOM 782 C CA . ALA A 1 97 ? 7.610 0.201 -0.364 1.00 86.69 97 ALA A CA 1
ATOM 783 C C . ALA A 1 97 ? 6.305 1.007 -0.266 1.00 86.69 97 ALA A C 1
ATOM 785 O O . ALA A 1 97 ? 6.016 1.565 0.792 1.00 86.69 97 ALA A O 1
ATOM 786 N N . SER A 1 98 ? 5.492 1.017 -1.329 1.00 84.31 98 SER A N 1
ATOM 787 C CA . SER A 1 98 ? 4.179 1.675 -1.319 1.00 84.31 98 SER A CA 1
ATOM 788 C C . SER A 1 98 ? 3.188 0.992 -0.366 1.00 84.31 98 SER A C 1
ATOM 790 O O . SER A 1 98 ? 2.505 1.670 0.401 1.00 84.31 98 SER A O 1
ATOM 792 N N . GLU A 1 99 ? 3.162 -0.345 -0.343 1.00 86.62 99 GLU A N 1
ATOM 793 C CA . GLU A 1 99 ? 2.334 -1.129 0.581 1.00 86.62 99 GLU A CA 1
ATOM 794 C C . GLU A 1 99 ? 2.756 -0.887 2.036 1.00 86.62 99 GLU A C 1
ATOM 796 O O . GLU A 1 99 ? 1.911 -0.696 2.910 1.00 86.62 99 GLU A O 1
ATOM 801 N N . LYS A 1 100 ? 4.069 -0.839 2.296 1.00 90.06 100 LYS A N 1
ATOM 802 C CA . LYS A 1 100 ? 4.618 -0.520 3.615 1.00 90.06 100 LYS A CA 1
ATOM 803 C C . LYS A 1 100 ? 4.181 0.875 4.074 1.00 90.06 100 LYS A C 1
ATOM 805 O O . LYS A 1 100 ? 3.695 1.002 5.192 1.00 90.06 100 LYS A O 1
ATOM 810 N N . ALA A 1 101 ? 4.323 1.891 3.224 1.00 86.94 101 ALA A N 1
ATOM 811 C CA . ALA A 1 101 ? 3.936 3.260 3.561 1.00 86.94 101 ALA A CA 1
ATOM 812 C C . ALA A 1 101 ? 2.434 3.370 3.883 1.00 86.94 101 ALA A C 1
ATOM 814 O O . ALA A 1 101 ? 2.054 4.055 4.829 1.00 86.94 101 ALA A O 1
ATOM 815 N N . ALA A 1 102 ? 1.587 2.643 3.145 1.00 87.06 102 ALA A N 1
ATOM 816 C CA . ALA A 1 102 ? 0.150 2.574 3.410 1.00 87.06 102 ALA A CA 1
ATOM 817 C C . ALA A 1 102 ? -0.159 1.954 4.786 1.00 87.06 102 ALA A C 1
ATOM 819 O O . ALA A 1 102 ? -0.979 2.480 5.538 1.00 87.06 102 ALA A O 1
ATOM 820 N N . LEU A 1 103 ? 0.527 0.859 5.133 1.00 88.12 103 LEU A N 1
ATOM 821 C CA . LEU A 1 103 ? 0.390 0.214 6.440 1.00 88.12 103 LEU A CA 1
ATOM 822 C C . LEU A 1 103 ? 0.909 1.099 7.584 1.00 88.12 103 LEU A C 1
ATOM 824 O O . LEU A 1 103 ? 0.310 1.111 8.655 1.00 88.12 103 LEU A O 1
ATOM 828 N N . GLU A 1 104 ? 1.999 1.843 7.377 1.00 88.44 104 GLU A N 1
ATOM 829 C CA . GLU A 1 104 ? 2.539 2.793 8.363 1.00 88.44 104 GLU A CA 1
ATOM 830 C C . GLU A 1 104 ? 1.575 3.953 8.631 1.00 88.44 104 GLU A C 1
ATOM 832 O O . GLU A 1 104 ? 1.349 4.303 9.790 1.00 88.44 104 GLU A O 1
ATOM 837 N N . GLU A 1 105 ? 0.971 4.519 7.582 1.00 88.56 105 GLU A N 1
ATOM 838 C CA . GLU A 1 105 ? -0.056 5.556 7.715 1.00 88.56 105 GLU A CA 1
ATOM 839 C C . GLU A 1 105 ? -1.229 5.050 8.560 1.00 88.56 105 GLU A C 1
ATOM 841 O O . GLU A 1 105 ? -1.683 5.718 9.490 1.00 88.56 105 GLU A O 1
ATOM 846 N N . GLU A 1 106 ? -1.691 3.834 8.287 1.00 86.25 106 GLU A N 1
ATOM 847 C CA . GLU A 1 106 ? -2.798 3.246 9.024 1.00 86.25 106 GLU A CA 1
ATOM 848 C C . GLU A 1 106 ? -2.449 2.866 10.461 1.00 86.25 106 GLU A C 1
ATOM 850 O O . GLU A 1 106 ? -3.256 3.081 11.366 1.00 86.25 106 GLU A O 1
ATOM 855 N N . PHE A 1 107 ? -1.242 2.355 10.691 1.00 89.06 107 PHE A N 1
ATOM 856 C CA . PHE A 1 107 ? -0.732 2.122 12.035 1.00 89.06 107 PHE A CA 1
ATOM 857 C C . PHE A 1 107 ? -0.711 3.418 12.848 1.00 89.06 107 PHE A C 1
ATOM 859 O O . PHE A 1 107 ? -1.144 3.425 14.000 1.00 89.06 107 PHE A O 1
ATOM 866 N N . GLU A 1 108 ? -0.254 4.523 12.259 1.00 88.31 108 GLU A N 1
ATOM 867 C CA . GLU A 1 108 ? -0.224 5.821 12.931 1.00 88.31 108 GLU A CA 1
ATOM 868 C C . GLU A 1 108 ? -1.626 6.380 13.198 1.00 88.31 108 GLU A C 1
ATOM 870 O O . GLU A 1 108 ? -1.848 6.977 14.255 1.00 88.31 108 GLU A O 1
ATOM 875 N N . LEU A 1 109 ? -2.577 6.169 12.282 1.00 87.19 109 LEU A N 1
ATOM 876 C CA . LEU A 1 109 ? -3.979 6.533 12.487 1.00 87.19 109 LEU A CA 1
ATOM 877 C C . LEU A 1 109 ? -4.607 5.724 13.625 1.00 87.19 109 LEU A C 1
ATOM 879 O O . LEU A 1 109 ? -5.231 6.308 14.511 1.00 87.19 109 LEU A O 1
ATOM 883 N N . GLU A 1 110 ? -4.421 4.405 13.634 1.00 85.44 110 GLU A N 1
ATOM 884 C CA . GLU A 1 110 ? -5.023 3.543 14.652 1.00 85.44 110 GLU A CA 1
ATOM 885 C C . GLU A 1 110 ? -4.366 3.753 16.017 1.00 85.44 110 GLU A C 1
ATOM 887 O O . GLU A 1 110 ? -5.049 3.912 17.020 1.00 85.44 110 GLU A O 1
ATOM 892 N N . ARG A 1 111 ? -3.036 3.879 16.078 1.00 84.88 111 ARG A N 1
ATOM 893 C CA . ARG A 1 111 ? -2.319 4.130 17.336 1.00 84.88 111 ARG A CA 1
ATOM 894 C C . ARG A 1 111 ? -2.780 5.411 18.041 1.00 84.88 111 ARG A C 1
ATOM 896 O O . ARG A 1 111 ? -2.725 5.471 19.269 1.00 84.88 111 ARG A O 1
ATOM 903 N N . LYS A 1 112 ? -3.178 6.438 17.285 1.00 84.38 112 LYS A N 1
ATOM 904 C CA . LYS A 1 112 ? -3.621 7.733 17.828 1.00 84.38 112 LYS A CA 1
ATOM 905 C C . LYS A 1 112 ? -5.107 7.753 18.181 1.00 84.38 112 LYS A C 1
ATOM 907 O O . LYS A 1 112 ? -5.488 8.494 19.082 1.00 84.38 112 LYS A O 1
ATOM 912 N N . ASN A 1 113 ? -5.922 6.941 17.510 1.00 78.00 113 ASN A N 1
ATOM 913 C CA . ASN A 1 113 ? -7.378 7.002 17.599 1.00 78.00 113 ASN A CA 1
ATOM 914 C C . ASN A 1 113 ? -7.951 5.808 18.366 1.00 78.00 113 ASN A C 1
ATOM 916 O O . ASN A 1 113 ? -8.612 4.938 17.797 1.00 78.00 113 ASN A O 1
ATOM 920 N N . LEU A 1 114 ? -7.756 5.811 19.686 1.00 76.81 114 LEU A N 1
ATOM 921 C CA . LEU A 1 114 ? -8.591 4.999 20.562 1.00 76.81 114 LEU A CA 1
ATOM 922 C C . LEU A 1 114 ? -9.903 5.752 20.807 1.00 76.81 114 LEU A C 1
ATOM 924 O O . LEU A 1 114 ? -9.912 6.762 21.511 1.00 76.81 114 LEU A O 1
ATOM 928 N N . ASP A 1 115 ? -10.998 5.267 20.222 1.00 75.69 115 ASP A N 1
ATOM 929 C CA . ASP A 1 115 ? -12.314 5.877 20.430 1.00 75.69 115 ASP A CA 1
ATOM 930 C C . ASP A 1 115 ? -12.679 5.904 21.924 1.00 75.69 115 ASP A C 1
ATOM 932 O O . ASP A 1 115 ? -12.652 4.858 22.586 1.00 75.69 115 ASP A O 1
ATOM 936 N N . PRO A 1 116 ? -13.037 7.082 22.473 1.00 72.25 116 PRO A N 1
ATOM 937 C CA . PRO A 1 116 ? -13.382 7.213 23.883 1.00 72.25 116 PRO A CA 1
ATOM 938 C C . PRO A 1 116 ? -14.690 6.493 24.221 1.00 72.25 116 PRO A C 1
ATOM 940 O O . PRO A 1 116 ? -14.861 6.068 25.368 1.00 72.25 116 PRO A O 1
ATOM 943 N N . ASP A 1 117 ? -15.576 6.321 23.237 1.00 80.56 117 ASP A N 1
ATOM 944 C CA . ASP A 1 117 ? -16.833 5.596 23.365 1.00 80.56 117 ASP A CA 1
ATOM 945 C C . ASP A 1 117 ? -16.883 4.423 22.375 1.00 80.56 117 ASP A C 1
ATOM 947 O O . ASP A 1 117 ? -17.014 4.627 21.168 1.00 80.56 117 ASP A O 1
ATOM 951 N N . PRO A 1 118 ? -16.750 3.179 22.871 1.00 78.75 118 PRO A N 1
ATOM 952 C CA . PRO A 1 118 ? -16.667 2.007 22.023 1.00 78.75 118 PRO A CA 1
ATOM 953 C C . PRO A 1 118 ? -18.034 1.692 21.399 1.00 78.75 118 PRO A C 1
ATOM 955 O O . PRO A 1 118 ? -19.063 1.816 22.075 1.00 78.75 118 PRO A O 1
ATOM 958 N N . PRO A 1 119 ? -18.056 1.232 20.139 1.00 82.62 119 PRO A N 1
ATOM 959 C CA . PRO A 1 119 ? -19.278 0.821 19.459 1.00 82.62 119 PRO A CA 1
ATOM 960 C C . PRO A 1 119 ? -19.928 -0.389 20.147 1.00 82.62 119 PRO A C 1
ATOM 962 O O . PRO A 1 119 ? -19.279 -1.130 20.891 1.00 82.62 119 PRO A O 1
ATOM 965 N N . SER A 1 120 ? -21.221 -0.610 19.887 1.00 80.38 120 SER A N 1
ATOM 966 C CA . SER A 1 120 ? -21.954 -1.769 20.414 1.00 80.38 120 SER A CA 1
ATOM 967 C C . SER A 1 120 ? -21.411 -3.090 19.869 1.00 80.38 120 SER A C 1
ATOM 969 O O . SER A 1 120 ? -21.229 -4.029 20.643 1.00 80.38 120 SER A O 1
ATOM 971 N N . ASP A 1 121 ? -21.114 -3.144 18.568 1.00 87.25 121 ASP A N 1
ATOM 972 C CA . ASP A 1 121 ? -20.480 -4.292 17.918 1.00 87.25 121 ASP A CA 1
ATOM 973 C C . ASP A 1 121 ? -18.990 -4.027 17.665 1.00 87.25 121 ASP A C 1
ATOM 975 O O . ASP A 1 121 ? -18.562 -3.529 16.622 1.00 87.25 121 ASP A O 1
ATOM 979 N N . ILE A 1 122 ? -18.182 -4.333 18.679 1.00 86.56 122 ILE A N 1
ATOM 980 C CA . ILE A 1 122 ? -16.724 -4.174 18.630 1.00 86.56 122 ILE A CA 1
ATOM 981 C C . ILE A 1 122 ? -16.107 -5.059 17.537 1.00 86.56 122 ILE A C 1
ATOM 983 O O . ILE A 1 122 ? -15.172 -4.628 16.865 1.00 86.56 122 ILE A O 1
ATOM 987 N N . GLN A 1 123 ? -16.605 -6.287 17.356 1.00 86.19 123 GLN A N 1
ATOM 988 C CA . GLN A 1 123 ? -16.004 -7.243 16.422 1.00 86.19 123 GLN A CA 1
ATOM 989 C C . GLN A 1 123 ? -16.248 -6.829 14.975 1.00 86.19 123 GLN A C 1
ATOM 991 O O . GLN A 1 123 ? -15.314 -6.849 14.170 1.00 86.19 123 GLN A O 1
ATOM 996 N N . GLU A 1 124 ? -17.472 -6.408 14.657 1.00 90.00 124 GLU A N 1
ATOM 997 C CA . GLU A 1 124 ? -17.813 -5.915 13.325 1.00 90.00 124 GLU A CA 1
ATOM 998 C C . GLU A 1 124 ? -16.990 -4.674 12.967 1.00 90.00 124 GLU A C 1
ATOM 1000 O O . GLU A 1 124 ? -16.396 -4.620 11.890 1.00 90.00 124 GLU A O 1
ATOM 1005 N N . VAL A 1 125 ? -16.859 -3.713 13.888 1.00 87.75 125 VAL A N 1
ATOM 1006 C CA . VAL A 1 125 ? -16.067 -2.501 13.631 1.00 87.75 125 VAL A CA 1
ATOM 1007 C C . VAL A 1 125 ? -14.595 -2.829 13.398 1.00 87.75 125 VAL A C 1
ATOM 1009 O O . VAL A 1 125 ? -14.005 -2.313 12.450 1.00 87.75 125 VAL A O 1
ATOM 1012 N N . ILE A 1 126 ? -13.992 -3.704 14.207 1.00 86.88 126 ILE A N 1
ATOM 1013 C CA . ILE A 1 126 ? -12.594 -4.116 14.004 1.00 86.88 126 ILE A CA 1
ATOM 1014 C C . ILE A 1 126 ? -12.419 -4.794 12.641 1.00 86.88 126 ILE A C 1
ATOM 1016 O O . ILE A 1 126 ? -11.487 -4.453 11.912 1.00 86.88 126 ILE A O 1
ATOM 1020 N N . LYS A 1 127 ? -13.347 -5.677 12.258 1.00 89.69 127 LYS A N 1
ATOM 1021 C CA . LYS A 1 127 ? -13.333 -6.342 10.952 1.00 89.69 127 LYS A CA 1
ATOM 1022 C C . LYS A 1 127 ? -13.441 -5.343 9.796 1.00 89.69 127 LYS A C 1
ATOM 1024 O O . LYS A 1 127 ? -12.635 -5.394 8.873 1.00 89.69 127 LYS A O 1
ATOM 1029 N N . LEU A 1 128 ? -14.372 -4.393 9.867 1.00 88.81 128 LEU A N 1
ATOM 1030 C CA . LEU A 1 128 ? -14.532 -3.354 8.844 1.00 88.81 128 LEU A CA 1
ATOM 1031 C C . LEU A 1 128 ? -13.282 -2.481 8.717 1.00 88.81 128 LEU A C 1
ATOM 1033 O O . LEU A 1 128 ? -12.887 -2.118 7.609 1.00 88.81 128 LEU A O 1
ATOM 1037 N N . LYS A 1 129 ? -12.623 -2.161 9.837 1.00 88.06 129 LYS A N 1
ATOM 1038 C CA . LYS A 1 129 ? -11.352 -1.433 9.797 1.00 88.06 129 LYS A CA 1
ATOM 1039 C C . LYS A 1 129 ? -10.237 -2.259 9.136 1.00 88.06 129 LYS A C 1
ATOM 1041 O O . LYS A 1 129 ? -9.390 -1.689 8.456 1.00 88.06 129 LYS A O 1
ATOM 1046 N N . GLU A 1 130 ? -10.211 -3.578 9.312 1.00 87.75 130 GLU A N 1
ATOM 1047 C CA . GLU A 1 130 ? -9.266 -4.467 8.614 1.00 87.75 130 GLU A CA 1
ATOM 1048 C C . GLU A 1 130 ? -9.549 -4.555 7.109 1.00 87.75 130 GLU A C 1
ATOM 1050 O O . GLU A 1 130 ? -8.624 -4.460 6.305 1.00 87.75 130 GLU A O 1
ATOM 1055 N N . GLU A 1 131 ? -10.811 -4.663 6.703 1.00 90.12 131 GLU A N 1
ATOM 1056 C CA . GLU A 1 131 ? -11.192 -4.657 5.283 1.00 90.12 131 GLU A CA 1
ATOM 1057 C C . GLU A 1 131 ? -10.837 -3.317 4.616 1.00 90.12 131 GLU A C 1
ATOM 1059 O O . GLU A 1 131 ? -10.273 -3.277 3.519 1.00 90.12 131 GLU A O 1
ATOM 1064 N N . LEU A 1 132 ? -11.085 -2.203 5.312 1.00 89.25 132 LEU A N 1
ATOM 1065 C CA . LEU A 1 132 ? -10.704 -0.865 4.862 1.00 89.25 132 LEU A CA 1
ATOM 1066 C C . LEU A 1 132 ? -9.180 -0.721 4.721 1.00 89.25 132 LEU A C 1
ATOM 1068 O O . LEU A 1 132 ? -8.714 -0.092 3.767 1.00 89.25 132 LEU A O 1
ATOM 1072 N N . SER A 1 133 ? -8.416 -1.322 5.638 1.00 86.94 133 SER A N 1
ATOM 1073 C CA . SER A 1 133 ? -6.953 -1.386 5.574 1.00 86.94 133 SER A CA 1
ATOM 1074 C C . SER A 1 133 ? -6.476 -2.038 4.287 1.00 86.94 133 SER A C 1
ATOM 1076 O O . SER A 1 133 ? -5.727 -1.450 3.501 1.00 86.94 133 SER A O 1
ATOM 1078 N N . GLN A 1 134 ? -6.983 -3.243 4.031 1.00 88.62 134 GLN A N 1
ATOM 1079 C CA . GLN A 1 134 ? -6.627 -4.035 2.860 1.00 88.62 134 GLN A CA 1
ATOM 1080 C C . GLN A 1 134 ? -6.974 -3.287 1.573 1.00 88.62 134 GLN A C 1
ATOM 1082 O O . GLN A 1 134 ? -6.122 -3.145 0.694 1.00 88.62 134 GLN A O 1
ATOM 1087 N N . ALA A 1 135 ? -8.171 -2.700 1.502 1.00 89.50 135 ALA A N 1
ATOM 1088 C CA . ALA A 1 135 ? -8.594 -1.909 0.352 1.00 89.50 135 ALA A CA 1
ATOM 1089 C C . ALA A 1 135 ? -7.683 -0.690 0.099 1.00 89.50 135 ALA A C 1
ATOM 1091 O O . ALA A 1 135 ? -7.389 -0.354 -1.051 1.00 89.50 135 ALA A O 1
ATOM 1092 N N . ARG A 1 136 ? -7.203 -0.018 1.154 1.00 86.94 136 ARG A N 1
ATOM 1093 C CA . ARG A 1 136 ? -6.262 1.111 1.029 1.00 86.94 136 ARG A CA 1
ATOM 1094 C C . ARG A 1 136 ? -4.888 0.666 0.544 1.00 86.94 136 ARG A C 1
ATOM 1096 O O . ARG A 1 136 ? -4.321 1.320 -0.334 1.00 86.94 136 ARG A O 1
ATOM 1103 N N . VAL A 1 137 ? -4.376 -0.442 1.075 1.00 86.88 137 VAL A N 1
ATOM 1104 C CA . VAL A 1 137 ? -3.107 -1.035 0.633 1.00 86.88 137 VAL A CA 1
ATOM 1105 C C . VAL A 1 137 ? -3.189 -1.411 -0.847 1.00 86.88 137 VAL A C 1
ATOM 1107 O O . VAL A 1 137 ? -2.318 -1.019 -1.626 1.00 86.88 137 VAL A O 1
ATOM 1110 N N . GLU A 1 138 ? -4.261 -2.082 -1.271 1.00 87.31 138 GLU A N 1
ATOM 1111 C CA . GLU A 1 138 ? -4.479 -2.437 -2.678 1.00 87.31 138 GLU A CA 1
ATOM 1112 C C . GLU A 1 138 ? -4.600 -1.207 -3.577 1.00 87.31 138 GLU A C 1
ATOM 1114 O O . GLU A 1 138 ? -3.958 -1.135 -4.626 1.00 87.31 138 GLU A O 1
ATOM 1119 N N . LYS A 1 139 ? -5.369 -0.197 -3.160 1.00 88.81 139 LYS A N 1
ATOM 1120 C CA . LYS A 1 139 ? -5.487 1.064 -3.900 1.00 88.81 139 LYS A CA 1
ATOM 1121 C C . LYS A 1 139 ? -4.119 1.713 -4.122 1.00 88.81 139 LYS A C 1
ATOM 1123 O O . LYS A 1 139 ? -3.827 2.152 -5.236 1.00 88.81 139 LYS A O 1
ATOM 1128 N N . ASN A 1 140 ? -3.284 1.778 -3.085 1.00 85.88 140 ASN A N 1
ATOM 1129 C CA . ASN A 1 140 ? -1.952 2.375 -3.181 1.00 85.88 140 ASN A CA 1
ATOM 1130 C C . ASN A 1 140 ? -1.020 1.547 -4.073 1.00 85.88 140 ASN A C 1
ATOM 1132 O O . ASN A 1 140 ? -0.299 2.121 -4.892 1.00 85.88 140 ASN A O 1
ATOM 1136 N N . LYS A 1 141 ? -1.117 0.217 -4.007 1.00 84.56 141 LYS A N 1
ATOM 1137 C CA . LYS A 1 141 ? -0.422 -0.690 -4.922 1.00 84.56 141 LYS A CA 1
ATOM 1138 C C . LYS A 1 141 ? -0.802 -0.436 -6.383 1.00 84.56 141 LYS A C 1
ATOM 1140 O O . LYS A 1 141 ? 0.081 -0.258 -7.220 1.00 84.56 141 LYS A O 1
ATOM 1145 N N . TYR A 1 142 ? -2.096 -0.369 -6.703 1.00 85.88 142 TYR A N 1
ATOM 1146 C CA . TYR A 1 142 ? -2.553 -0.096 -8.070 1.00 85.88 142 TYR A CA 1
ATOM 1147 C C . TYR A 1 142 ? -2.134 1.289 -8.559 1.00 85.88 142 TYR A C 1
ATOM 1149 O O . TYR A 1 142 ? -1.759 1.438 -9.721 1.00 85.88 142 TYR A O 1
ATOM 1157 N N . LYS A 1 143 ? -2.150 2.294 -7.678 1.00 87.81 143 LYS A N 1
ATOM 1158 C CA . LYS A 1 143 ? -1.668 3.638 -8.004 1.00 87.81 143 LYS A CA 1
ATOM 1159 C C . LYS A 1 143 ? -0.177 3.627 -8.357 1.00 87.81 143 LYS A C 1
ATOM 1161 O O . LYS A 1 143 ? 0.191 4.162 -9.398 1.00 87.81 143 LYS A O 1
ATOM 1166 N N . SER A 1 144 ? 0.653 2.977 -7.541 1.00 83.00 144 SER A N 1
ATOM 1167 C CA . SER A 1 144 ? 2.092 2.851 -7.808 1.00 83.00 144 SER A CA 1
ATOM 1168 C C . SER A 1 144 ? 2.362 2.105 -9.118 1.00 83.00 144 SER A C 1
ATOM 1170 O O . SER A 1 144 ? 3.191 2.538 -9.917 1.00 83.00 144 SER A O 1
ATOM 1172 N N . LEU A 1 145 ? 1.612 1.032 -9.382 1.00 84.81 145 LEU A N 1
ATOM 1173 C CA . LEU A 1 145 ? 1.723 0.273 -10.624 1.00 84.81 145 LEU A CA 1
ATOM 1174 C C . LEU A 1 145 ? 1.341 1.123 -11.847 1.00 84.81 145 LEU A C 1
ATOM 1176 O O . LEU A 1 145 ? 2.024 1.083 -12.868 1.00 84.81 145 LEU A O 1
ATOM 1180 N N . LEU A 1 146 ? 0.273 1.916 -11.746 1.00 89.31 146 LEU A N 1
ATOM 1181 C CA . LEU A 1 146 ? -0.155 2.820 -12.813 1.00 89.31 146 LEU A CA 1
ATOM 1182 C C . LEU A 1 146 ? 0.913 3.877 -13.125 1.00 89.31 146 LEU A C 1
ATOM 1184 O O . LEU A 1 146 ? 1.200 4.116 -14.297 1.00 89.31 146 LEU A O 1
ATOM 1188 N N . GLU A 1 147 ? 1.515 4.478 -12.098 1.00 88.31 147 GLU A N 1
ATOM 1189 C CA . GLU A 1 147 ? 2.617 5.436 -12.251 1.00 88.31 147 GLU A CA 1
ATOM 1190 C C . GLU A 1 147 ? 3.824 4.791 -12.956 1.00 88.31 147 GLU A C 1
ATOM 1192 O O . GLU A 1 147 ? 4.418 5.393 -13.856 1.00 88.31 147 GLU A O 1
ATOM 1197 N N . GLU A 1 148 ? 4.150 3.538 -12.620 1.00 86.06 148 GLU A N 1
ATOM 1198 C CA . GLU A 1 148 ? 5.219 2.791 -13.288 1.00 86.06 148 GLU A CA 1
ATOM 1199 C C . GLU A 1 148 ? 4.903 2.535 -14.769 1.00 86.06 148 GLU A C 1
ATOM 1201 O O . GLU A 1 148 ? 5.748 2.785 -15.634 1.00 86.06 148 GLU A O 1
ATOM 1206 N N . TYR A 1 149 ? 3.684 2.091 -15.086 1.00 87.81 149 TYR A N 1
ATOM 1207 C CA . TYR A 1 149 ? 3.257 1.885 -16.473 1.00 87.81 149 TYR A CA 1
ATOM 1208 C C . TYR A 1 149 ? 3.284 3.180 -17.283 1.00 87.81 149 TYR A C 1
ATOM 1210 O O . TYR A 1 149 ? 3.762 3.179 -18.418 1.00 87.81 149 TYR A O 1
ATOM 1218 N N . GLN A 1 150 ? 2.814 4.288 -16.708 1.00 91.88 150 GLN A N 1
ATOM 1219 C CA . GLN A 1 150 ? 2.858 5.597 -17.359 1.00 91.88 150 GLN A CA 1
ATOM 1220 C C . GLN A 1 150 ? 4.295 6.019 -17.665 1.00 91.88 150 GLN A C 1
ATOM 1222 O O . GLN A 1 150 ? 4.571 6.488 -18.771 1.00 91.88 150 GLN A O 1
ATOM 1227 N N . LYS A 1 151 ? 5.220 5.806 -16.724 1.00 89.56 151 LYS A N 1
ATOM 1228 C CA . LYS A 1 151 ? 6.638 6.099 -16.934 1.00 89.56 151 LYS A CA 1
ATOM 1229 C C . LYS A 1 151 ? 7.239 5.229 -18.039 1.00 89.56 151 LYS A C 1
ATOM 1231 O O . LYS A 1 151 ? 7.806 5.771 -18.982 1.00 89.56 151 LYS A O 1
ATOM 1236 N N . ARG A 1 152 ? 7.042 3.906 -17.984 1.00 86.94 152 ARG A N 1
ATOM 1237 C CA . ARG A 1 152 ? 7.529 2.977 -19.023 1.00 86.94 152 ARG A CA 1
ATOM 1238 C C . ARG A 1 152 ? 6.976 3.329 -20.403 1.00 86.94 152 ARG A C 1
ATOM 1240 O O . ARG A 1 152 ? 7.697 3.258 -21.392 1.00 86.94 152 ARG A O 1
ATOM 1247 N N . TYR A 1 153 ? 5.712 3.737 -20.476 1.00 92.00 153 TYR A N 1
ATOM 1248 C CA . TYR A 1 153 ? 5.103 4.188 -21.723 1.00 92.00 153 TYR A CA 1
ATOM 1249 C C . TYR A 1 153 ? 5.788 5.447 -22.276 1.00 92.00 153 TYR A C 1
ATOM 1251 O O . TYR A 1 153 ? 6.127 5.487 -23.458 1.00 92.00 153 TYR A O 1
ATOM 1259 N N . GLN A 1 154 ? 6.052 6.449 -21.431 1.00 93.19 154 GLN A N 1
ATOM 1260 C CA . GLN A 1 154 ? 6.805 7.644 -21.832 1.00 93.19 154 GLN A CA 1
ATOM 1261 C C . GLN A 1 154 ? 8.236 7.305 -22.269 1.00 93.19 154 GLN A C 1
ATOM 1263 O O . GLN A 1 154 ? 8.705 7.833 -23.279 1.00 93.19 154 GLN A O 1
ATOM 1268 N N . ASP A 1 155 ? 8.902 6.381 -21.574 1.00 90.81 155 ASP A N 1
ATOM 1269 C CA . ASP A 1 155 ? 10.243 5.919 -21.936 1.00 90.81 155 ASP A CA 1
ATOM 1270 C C . ASP A 1 155 ? 10.237 5.261 -23.327 1.00 90.81 155 ASP A C 1
ATOM 1272 O O . ASP A 1 155 ? 11.052 5.624 -24.177 1.00 90.81 155 ASP A O 1
ATOM 1276 N N . ILE A 1 156 ? 9.264 4.387 -23.616 1.00 91.94 156 ILE A N 1
ATOM 1277 C CA . ILE A 1 156 ? 9.092 3.752 -24.936 1.00 91.94 156 ILE A CA 1
ATOM 1278 C C . ILE A 1 156 ? 8.833 4.794 -26.029 1.00 91.94 156 ILE A C 1
ATOM 1280 O O . ILE A 1 156 ? 9.435 4.720 -27.101 1.00 91.94 156 ILE A O 1
ATOM 1284 N N . LEU A 1 157 ? 7.970 5.781 -25.773 1.00 93.19 157 LEU A N 1
ATOM 1285 C CA . LEU A 1 157 ? 7.714 6.862 -26.728 1.00 93.19 157 LEU A CA 1
ATOM 1286 C C . LEU A 1 157 ? 8.977 7.687 -27.001 1.00 93.19 157 LEU A C 1
ATOM 1288 O O . LEU A 1 157 ? 9.275 8.015 -28.153 1.00 93.19 157 LEU A O 1
ATOM 1292 N N . SER A 1 158 ? 9.732 8.015 -25.952 1.00 93.25 158 SER A N 1
ATOM 1293 C CA . SER A 1 158 ? 10.982 8.766 -26.069 1.00 93.25 158 SER A CA 1
ATOM 1294 C C . SER A 1 158 ? 12.031 7.989 -26.870 1.00 93.25 158 SER A C 1
ATOM 1296 O O . SER A 1 158 ? 12.677 8.555 -27.756 1.00 93.25 158 SER A O 1
ATOM 1298 N N . TRP A 1 159 ? 12.126 6.679 -26.626 1.00 94.06 159 TRP A N 1
ATOM 1299 C CA . TRP A 1 159 ? 13.007 5.772 -27.345 1.00 94.06 159 TRP A CA 1
ATOM 1300 C C . TRP A 1 159 ? 12.606 5.670 -28.816 1.00 94.06 159 TRP A C 1
ATOM 1302 O O . TRP A 1 159 ? 13.439 5.918 -29.682 1.00 94.06 159 TRP A O 1
ATOM 1312 N N . GLY A 1 160 ? 11.323 5.446 -29.119 1.00 93.88 160 GLY A N 1
ATOM 1313 C CA . GLY A 1 160 ? 10.829 5.386 -30.497 1.00 93.88 160 GLY A CA 1
ATOM 1314 C C . GLY A 1 160 ? 11.090 6.676 -31.282 1.00 93.88 160 GLY A C 1
ATOM 1315 O O . GLY A 1 160 ? 11.515 6.632 -32.438 1.00 93.88 160 GLY A O 1
ATOM 1316 N N . ASN A 1 161 ? 10.923 7.839 -30.646 1.00 93.94 161 ASN A N 1
ATOM 1317 C CA . ASN A 1 161 ? 11.254 9.129 -31.256 1.00 93.94 161 ASN A CA 1
ATOM 1318 C C . ASN A 1 161 ? 12.754 9.282 -31.531 1.00 93.94 161 ASN A C 1
ATOM 1320 O O . ASN A 1 161 ? 13.133 9.830 -32.568 1.00 93.94 161 ASN A O 1
ATOM 1324 N N . ARG A 1 162 ? 13.606 8.812 -30.616 1.00 94.25 162 ARG A N 1
ATOM 1325 C CA . ARG A 1 162 ? 15.060 8.823 -30.788 1.00 94.25 162 ARG A CA 1
ATOM 1326 C C . ARG A 1 162 ? 15.489 7.896 -31.923 1.00 94.25 162 ARG A C 1
ATOM 1328 O O . ARG A 1 162 ? 16.167 8.355 -32.833 1.00 94.25 162 ARG A O 1
ATOM 1335 N N . THR A 1 163 ? 15.017 6.653 -31.929 1.00 93.25 163 THR A N 1
ATOM 1336 C CA . THR A 1 163 ? 15.314 5.677 -32.985 1.00 93.25 163 THR A CA 1
ATOM 1337 C C . THR A 1 163 ? 14.854 6.168 -34.352 1.00 93.25 163 THR A C 1
ATOM 1339 O O . THR A 1 163 ? 15.573 6.012 -35.330 1.00 93.25 163 THR A O 1
ATOM 1342 N N . LYS A 1 164 ? 13.693 6.830 -34.441 1.00 94.81 164 LYS A N 1
ATOM 1343 C CA . LYS A 1 164 ? 13.224 7.424 -35.700 1.00 94.81 164 LYS A CA 1
ATOM 1344 C C . LYS A 1 164 ? 14.147 8.537 -36.210 1.00 94.81 164 LYS A C 1
ATOM 1346 O O . LYS A 1 164 ? 14.331 8.660 -37.417 1.00 94.81 164 LYS A O 1
ATOM 1351 N N . LYS A 1 165 ? 14.709 9.357 -35.314 1.00 95.25 165 LYS A N 1
ATOM 1352 C CA . LYS A 1 165 ? 15.697 10.383 -35.688 1.00 95.25 165 LYS A CA 1
ATOM 1353 C C . LYS A 1 165 ? 17.005 9.749 -36.152 1.00 95.25 165 LYS A C 1
ATOM 1355 O O . LYS A 1 165 ? 17.485 10.115 -37.214 1.00 95.25 165 LYS A O 1
ATOM 1360 N N . GLU A 1 166 ? 17.517 8.778 -35.401 1.00 94.62 166 GLU A N 1
ATOM 1361 C CA . GLU A 1 166 ? 18.739 8.040 -35.751 1.00 94.62 166 GLU A CA 1
ATOM 1362 C C . GLU A 1 166 ? 18.584 7.313 -37.098 1.00 94.62 166 GLU A C 1
ATOM 1364 O O . GLU A 1 166 ? 19.485 7.363 -37.928 1.00 94.62 166 GLU A O 1
ATOM 1369 N N . LEU A 1 167 ? 17.418 6.713 -37.367 1.00 95.69 167 LEU A N 1
ATOM 1370 C CA . LEU A 1 167 ? 17.107 6.102 -38.662 1.00 95.69 167 LEU A CA 1
ATOM 1371 C C . LEU A 1 167 ? 17.182 7.129 -39.798 1.00 95.69 167 LEU A C 1
ATOM 1373 O O . LEU A 1 167 ? 17.841 6.876 -40.798 1.00 95.69 167 LEU A O 1
ATOM 1377 N N . LYS A 1 168 ? 16.558 8.299 -39.622 1.00 95.88 168 LYS A N 1
ATOM 1378 C CA . LYS A 1 168 ? 16.591 9.364 -40.628 1.00 95.88 168 LYS A CA 1
ATOM 1379 C C . LYS A 1 168 ? 18.017 9.867 -40.883 1.00 95.88 168 LYS A C 1
ATOM 1381 O O . LYS A 1 168 ? 18.404 10.051 -42.028 1.00 95.88 168 LYS A O 1
ATOM 1386 N N . GLU A 1 169 ? 18.808 10.061 -39.829 1.00 95.69 169 GLU A N 1
ATOM 1387 C CA . GLU A 1 169 ? 20.215 10.465 -39.960 1.00 95.69 169 GLU A CA 1
ATOM 1388 C C . GLU A 1 169 ? 21.043 9.416 -40.716 1.00 95.69 169 GLU A C 1
ATOM 1390 O O . GLU A 1 169 ? 21.884 9.774 -41.540 1.00 95.69 169 GLU A O 1
ATOM 1395 N N . LEU A 1 170 ? 20.795 8.126 -40.470 1.00 95.81 170 LEU A N 1
ATOM 1396 C CA . LEU A 1 170 ? 21.443 7.036 -41.199 1.00 95.81 170 LEU A CA 1
ATOM 1397 C C . LEU A 1 170 ? 20.998 6.972 -42.665 1.00 95.81 170 LEU A C 1
ATOM 1399 O O . LEU A 1 170 ? 21.840 6.747 -43.531 1.00 95.81 170 LEU A O 1
ATOM 1403 N N . GLU A 1 171 ? 19.715 7.190 -42.960 1.00 95.38 171 GLU A N 1
ATOM 1404 C CA . GLU A 1 171 ? 19.196 7.277 -44.333 1.00 95.38 171 GLU A CA 1
ATOM 1405 C C . GLU A 1 171 ? 19.859 8.428 -45.104 1.00 95.38 171 GLU A C 1
ATOM 1407 O O . GLU A 1 171 ? 20.379 8.206 -46.201 1.00 95.38 171 GLU A O 1
ATOM 1412 N N . ASP A 1 172 ? 19.936 9.618 -44.500 1.00 95.81 172 ASP A N 1
ATOM 1413 C CA . ASP A 1 172 ? 20.591 10.793 -45.088 1.00 95.81 172 ASP A CA 1
ATOM 1414 C C . ASP A 1 172 ? 22.089 10.519 -45.354 1.00 95.81 172 ASP A C 1
ATOM 1416 O O . ASP A 1 172 ? 22.617 10.831 -46.426 1.00 95.81 172 ASP A O 1
ATOM 1420 N N . GLN A 1 173 ? 22.792 9.880 -44.408 1.00 94.44 173 GLN A N 1
ATOM 1421 C CA . GLN A 1 173 ? 24.195 9.478 -44.588 1.00 94.44 173 GLN A CA 1
ATOM 1422 C C . GLN A 1 173 ? 24.369 8.451 -45.709 1.00 94.44 173 GLN A C 1
ATOM 1424 O O . GLN A 1 173 ? 25.328 8.537 -46.483 1.00 94.44 173 GLN A O 1
ATOM 1429 N N . ASN A 1 174 ? 23.459 7.482 -45.801 1.00 95.44 174 ASN A N 1
ATOM 1430 C CA . ASN A 1 174 ? 23.522 6.440 -46.814 1.00 95.44 174 ASN A CA 1
ATOM 1431 C C . ASN A 1 174 ? 23.304 7.028 -48.216 1.00 95.44 174 ASN A C 1
ATOM 1433 O O . ASN A 1 174 ? 24.069 6.719 -49.126 1.00 95.44 174 ASN A O 1
ATOM 1437 N N . GLN A 1 175 ? 22.364 7.966 -48.369 1.00 96.00 175 GLN A N 1
ATOM 1438 C CA . GLN A 1 175 ? 22.149 8.682 -49.629 1.00 96.00 175 GLN A CA 1
ATOM 1439 C C . GLN A 1 175 ? 23.403 9.459 -50.070 1.00 96.00 175 GLN A C 1
ATOM 1441 O O . GLN A 1 175 ? 23.824 9.371 -51.225 1.00 96.00 175 GLN A O 1
ATOM 1446 N N . VAL A 1 176 ? 24.065 10.166 -49.147 1.00 95.56 176 VAL A N 1
ATOM 1447 C CA . VAL A 1 176 ? 25.324 10.878 -49.443 1.00 95.56 176 VAL A CA 1
ATOM 1448 C C . VAL A 1 176 ? 26.432 9.910 -49.880 1.00 95.56 176 VAL A C 1
ATOM 1450 O O . VAL A 1 176 ? 27.215 10.217 -50.789 1.00 95.56 176 VAL A O 1
ATOM 1453 N N . LEU A 1 177 ? 26.520 8.736 -49.251 1.00 94.81 177 LEU A N 1
ATOM 1454 C CA . LEU A 1 177 ? 27.475 7.697 -49.640 1.00 94.81 177 LEU A CA 1
ATOM 1455 C C . LEU A 1 177 ? 27.155 7.117 -51.022 1.00 94.81 177 LEU A C 1
ATOM 1457 O O . LEU A 1 177 ? 28.075 6.968 -51.830 1.00 94.81 177 LEU A O 1
ATOM 1461 N N . GLU A 1 178 ? 25.886 6.847 -51.324 1.00 95.25 178 GLU A N 1
ATOM 1462 C CA . GLU A 1 178 ? 25.438 6.377 -52.639 1.00 95.25 178 GLU A CA 1
ATOM 1463 C C . GLU A 1 178 ? 25.801 7.371 -53.748 1.00 95.25 178 GLU A C 1
ATOM 1465 O O . GLU A 1 178 ? 26.404 6.981 -54.754 1.00 95.25 178 GLU A O 1
ATOM 1470 N N . GLU A 1 179 ? 25.546 8.666 -53.542 1.00 95.31 179 GLU A N 1
ATOM 1471 C CA . GLU A 1 179 ? 25.941 9.721 -54.483 1.00 95.31 179 GLU A CA 1
ATOM 1472 C C . GLU A 1 179 ? 27.461 9.770 -54.693 1.00 95.31 179 GLU A C 1
ATOM 1474 O O . GLU A 1 179 ? 27.947 9.948 -55.816 1.00 95.31 179 GLU A O 1
ATOM 1479 N N . ARG A 1 180 ? 28.245 9.595 -53.621 1.00 94.12 180 ARG A N 1
ATOM 1480 C CA . ARG A 1 180 ? 29.712 9.596 -53.693 1.00 94.12 180 ARG A CA 1
ATOM 1481 C C . ARG A 1 180 ? 30.245 8.379 -54.446 1.00 94.12 180 ARG A C 1
ATOM 1483 O O . ARG A 1 180 ? 31.151 8.525 -55.270 1.00 94.12 180 ARG A O 1
ATOM 1490 N N . VAL A 1 181 ? 29.669 7.202 -54.206 1.00 94.75 181 VAL A N 1
ATOM 1491 C CA . VAL A 1 181 ? 29.984 5.970 -54.944 1.00 94.75 181 VAL A CA 1
ATOM 1492 C C . VAL A 1 181 ? 29.629 6.130 -56.420 1.00 94.75 181 VAL A C 1
ATOM 1494 O O . VAL A 1 181 ? 30.425 5.738 -57.277 1.00 94.75 181 VAL A O 1
ATOM 1497 N N . GLN A 1 182 ? 28.486 6.740 -56.739 1.00 94.50 182 GLN A N 1
ATOM 1498 C CA . GLN A 1 182 ? 28.086 6.980 -58.123 1.00 94.50 182 GLN A CA 1
ATOM 1499 C C . GLN A 1 182 ? 29.059 7.928 -58.837 1.00 94.50 182 GLN A C 1
ATOM 1501 O O . GLN A 1 182 ? 29.573 7.579 -59.899 1.00 94.50 182 GLN A O 1
ATOM 1506 N N . LYS A 1 183 ? 29.436 9.049 -58.205 1.00 93.81 183 LYS A N 1
ATOM 1507 C CA . LYS A 1 183 ? 30.468 9.963 -58.733 1.00 93.81 183 LYS A CA 1
ATOM 1508 C C . LYS A 1 183 ? 31.801 9.256 -58.987 1.00 93.81 183 LYS A C 1
ATOM 1510 O O . LYS A 1 183 ? 32.440 9.494 -60.012 1.00 93.81 183 LYS A O 1
ATOM 1515 N N . MET A 1 184 ? 32.228 8.375 -58.078 1.00 92.44 184 MET A N 1
ATOM 1516 C CA . MET A 1 184 ? 33.440 7.571 -58.273 1.00 92.44 184 MET A CA 1
ATOM 1517 C C . MET A 1 184 ? 33.315 6.623 -59.470 1.00 92.44 184 MET A C 1
ATOM 1519 O O . MET A 1 184 ? 34.246 6.545 -60.272 1.00 92.44 184 MET A O 1
ATOM 1523 N N . LYS A 1 185 ? 32.178 5.933 -59.628 1.00 93.25 185 LYS A N 1
ATOM 1524 C CA . LYS A 1 185 ? 31.922 5.064 -60.790 1.00 93.25 185 LYS A CA 1
ATOM 1525 C C . LYS A 1 185 ? 31.980 5.845 -62.101 1.00 93.25 185 LYS A C 1
ATOM 1527 O O . LYS A 1 185 ? 32.627 5.388 -63.043 1.00 93.25 185 LYS A O 1
ATOM 1532 N N . ASP A 1 186 ? 31.360 7.021 -62.148 1.00 93.38 186 ASP A N 1
ATOM 1533 C CA . ASP A 1 186 ? 31.350 7.876 -63.339 1.00 93.38 186 ASP A CA 1
ATOM 1534 C C . ASP A 1 186 ? 32.762 8.371 -63.681 1.00 93.38 186 ASP A C 1
ATOM 1536 O O . ASP A 1 186 ? 33.187 8.298 -64.833 1.00 93.38 186 ASP A O 1
ATOM 1540 N N . THR A 1 187 ? 33.533 8.763 -62.664 1.00 92.25 187 THR A N 1
ATOM 1541 C CA . THR A 1 187 ? 34.940 9.165 -62.813 1.00 92.25 187 THR A CA 1
ATOM 1542 C C . THR A 1 187 ? 35.802 8.018 -63.355 1.00 92.25 187 THR A C 1
ATOM 1544 O O . THR A 1 187 ? 36.575 8.208 -64.292 1.00 92.25 187 THR A O 1
ATOM 1547 N N . ILE A 1 188 ? 35.655 6.801 -62.814 1.00 90.38 188 ILE A N 1
ATOM 1548 C CA . ILE A 1 188 ? 36.374 5.610 -63.303 1.00 90.38 188 ILE A CA 1
ATOM 1549 C C . ILE A 1 188 ? 36.005 5.319 -64.762 1.00 90.38 188 ILE A C 1
ATOM 1551 O O . ILE A 1 188 ? 36.886 5.011 -65.566 1.00 90.38 188 ILE A O 1
ATOM 1555 N N . ARG A 1 189 ? 34.721 5.433 -65.121 1.00 88.75 189 ARG A N 1
ATOM 1556 C CA . ARG A 1 189 ? 34.243 5.222 -66.493 1.00 88.75 189 ARG A CA 1
ATOM 1557 C C . ARG A 1 189 ? 34.844 6.241 -67.464 1.00 88.75 189 ARG A C 1
ATOM 1559 O O . ARG A 1 189 ? 35.273 5.844 -68.546 1.00 88.75 189 ARG A O 1
ATOM 1566 N N . ASP A 1 190 ? 34.925 7.514 -67.075 1.00 87.31 190 ASP A N 1
ATOM 1567 C CA . ASP A 1 190 ? 35.587 8.561 -67.865 1.00 87.31 190 ASP A CA 1
ATOM 1568 C C . ASP A 1 190 ? 37.073 8.228 -68.082 1.00 87.31 190 ASP A C 1
ATOM 1570 O O . ASP A 1 190 ? 37.523 8.149 -69.227 1.00 87.31 190 ASP A O 1
ATOM 1574 N N . TYR A 1 191 ? 37.817 7.883 -67.024 1.00 86.56 191 TYR A N 1
ATOM 1575 C CA . TYR A 1 191 ? 39.216 7.451 -67.152 1.00 86.56 191 TYR A CA 1
ATOM 1576 C C . TYR A 1 191 ? 39.391 6.228 -68.063 1.00 86.56 191 TYR A C 1
ATOM 1578 O O . TYR A 1 191 ? 40.283 6.219 -68.912 1.00 86.56 191 TYR A O 1
ATOM 1586 N N . GLN A 1 192 ? 38.532 5.212 -67.938 1.00 83.06 192 GLN A N 1
ATOM 1587 C CA . GLN A 1 192 ? 38.564 4.032 -68.809 1.00 83.06 192 GLN A CA 1
ATOM 1588 C C . GLN A 1 192 ? 38.257 4.371 -70.272 1.00 83.06 192 GLN A C 1
ATOM 1590 O O . GLN A 1 192 ? 38.839 3.763 -71.169 1.00 83.06 192 GLN A O 1
ATOM 1595 N N . SER A 1 193 ? 37.361 5.327 -70.527 1.00 81.19 193 SER A N 1
ATOM 1596 C CA . SER A 1 193 ? 37.051 5.780 -71.886 1.00 81.19 193 SER A CA 1
ATOM 1597 C C . SER A 1 193 ? 38.226 6.530 -72.522 1.00 81.19 193 SER A C 1
ATOM 1599 O O . SER A 1 193 ? 38.556 6.281 -73.679 1.00 81.19 193 SER A O 1
ATOM 1601 N N . ARG A 1 194 ? 38.932 7.357 -71.740 1.00 76.31 194 ARG A N 1
ATOM 1602 C CA . ARG A 1 194 ? 40.133 8.087 -72.174 1.00 76.31 194 ARG A CA 1
ATOM 1603 C C . ARG A 1 194 ? 41.338 7.173 -72.386 1.00 76.31 194 ARG A C 1
ATOM 1605 O O . ARG A 1 194 ? 42.130 7.421 -73.283 1.00 76.31 194 ARG A O 1
ATOM 1612 N N . ALA A 1 195 ? 41.461 6.099 -71.606 1.00 70.12 195 ALA A N 1
ATOM 1613 C CA . ALA A 1 195 ? 42.506 5.091 -71.794 1.00 70.12 195 ALA A CA 1
ATOM 1614 C C . ALA A 1 195 ? 42.297 4.218 -73.051 1.00 70.12 195 ALA A C 1
ATOM 1616 O O . ALA A 1 195 ? 43.232 3.555 -73.492 1.00 70.12 195 ALA A O 1
ATOM 1617 N N . LYS A 1 196 ? 41.087 4.203 -73.633 1.00 62.12 196 LYS A N 1
ATOM 1618 C CA . LYS A 1 196 ? 40.722 3.396 -74.813 1.00 62.12 196 LYS A CA 1
ATOM 1619 C C . LYS A 1 196 ? 40.793 4.142 -76.157 1.00 62.12 196 LYS A C 1
ATOM 1621 O O . LYS A 1 196 ? 40.328 3.605 -77.156 1.00 62.12 196 LYS A O 1
ATOM 1626 N N . GLY A 1 197 ? 41.397 5.329 -76.230 1.00 57.00 197 GLY A N 1
ATOM 1627 C CA . GLY A 1 197 ? 41.745 5.954 -77.515 1.00 57.00 197 GLY A CA 1
ATOM 1628 C C . GLY A 1 197 ? 43.009 6.816 -77.417 1.00 57.00 197 GLY A C 1
ATOM 1629 O O . GLY A 1 197 ? 43.281 7.317 -76.328 1.00 57.00 197 GLY A O 1
ATOM 1630 N N . PRO A 1 198 ? 43.797 7.038 -78.493 1.00 52.41 198 PRO A N 1
ATOM 1631 C CA . PRO A 1 198 ? 43.833 6.435 -79.828 1.00 52.41 198 PRO A CA 1
ATOM 1632 C C . PRO A 1 198 ? 45.171 5.686 -80.060 1.00 52.41 198 PRO A C 1
ATOM 1634 O O . PRO A 1 198 ? 45.967 6.068 -80.913 1.00 52.41 198 PRO A O 1
ATOM 1637 N N . PHE A 1 199 ? 45.456 4.645 -79.276 1.00 55.72 199 PHE A N 1
ATOM 1638 C CA . PHE A 1 199 ? 46.617 3.763 -79.500 1.00 55.72 199 PHE A CA 1
ATOM 1639 C C . PHE A 1 199 ? 46.193 2.292 -79.645 1.00 55.72 199 PHE A C 1
ATOM 1641 O O . PHE A 1 199 ? 46.835 1.395 -79.101 1.00 55.72 199 PHE A O 1
ATOM 1648 N N . SER A 1 200 ? 45.085 2.059 -80.354 1.00 47.81 200 SER A N 1
ATOM 1649 C CA . SER A 1 200 ? 44.678 0.749 -80.879 1.00 47.81 200 SER A CA 1
ATOM 1650 C C . SER A 1 200 ? 44.751 0.763 -82.395 1.00 47.81 200 SER A C 1
ATOM 1652 O O . SER A 1 200 ? 44.115 1.686 -82.956 1.00 47.81 200 SER A O 1
#

Secondary structure (DSSP, 8-state):
--HHHHHHHHHHHHHHHHHHHHHHHHHHHHHHHHHHHHHHHHHHHHHHHHHHHHHHHHHHHHHHHHHHHHHHHHHHHHHHGGGT--HHHHHHHHHHHHHHHHHHHHHHHHHH---SS--S-HHHHHHHHHHHHHHHHHHHHHHHHHHHHHHHHHHHHHHHHHHHHHHHHHHHHHHHHHHHHHHHHHHHHHHHHHHTSS--

Mean predicted aligned error: 12.43 Å

pLDDT: mean 85.91, std 9.28, range [47.81, 96.0]

Solvent-accessible surface area (backbone atoms only — not comparable to full-atom values): 10855 Å² total; per-residue (Å²): 140,63,67,68,61,54,51,52,51,50,52,51,52,51,51,52,50,50,52,52,52,52,51,51,52,51,50,52,51,49,52,52,52,51,52,51,53,51,50,52,52,51,53,46,44,53,53,43,52,50,55,50,49,53,50,52,52,50,46,52,52,51,41,52,54,43,52,53,50,46,53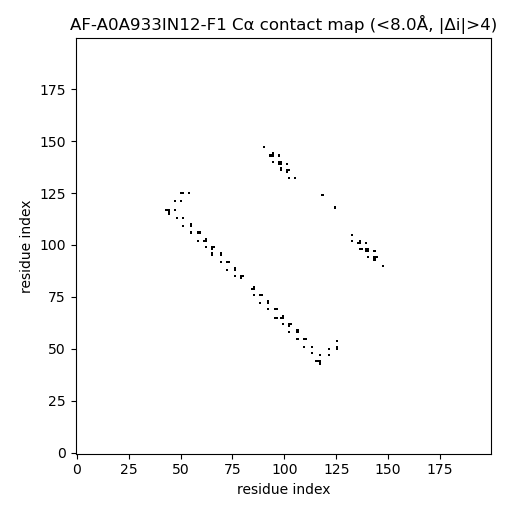,51,52,52,51,52,43,61,65,34,60,80,68,82,72,47,65,67,60,50,52,51,44,52,42,49,51,42,35,36,52,44,46,50,55,50,42,57,52,51,73,71,57,72,69,93,72,59,65,93,57,52,66,60,52,55,49,52,53,51,54,51,48,52,54,49,30,52,52,44,34,53,51,53,50,50,54,50,51,54,49,54,50,52,51,51,52,54,49,53,55,48,52,54,48,54,48,50,54,50,51,55,52,47,52,55,48,52,54,51,52,49,53,50,53,53,51,53,50,51,54,54,56,56,73,70,54,92,88,125

Radius of gyration: 44.57 Å; Cα contacts (8 Å, |Δi|>4): 59; chains: 1; bounding box: 110×30×149 Å

Sequence (200 aa):
MPIASNLLILAGVMLLAFVSVALLIQNQRLKRSVAAVNLEAATRKARYAEEHNKRVQRLKEEILKREQLIKRLQEELRNLKEQQKPDEIQSRLLSLASEKAALEEEFELERKNLDPDPPSDIQEVIKLKEELSQARVEKNKYKSLLEEYQKRYQDILSWGNRTKKELKELEDQNQVLEERVQKMKDTIRDYQSRAKGPFS

=== Feature glossary ===
Legend for the data blocks above and below:

— What the protein is —

The amino-acid sequence is the protein's primary structure: the linear order of residues from the N-terminus to the C-terminus, written in one-letter code. Everything else here — the 3D coordinates, the secondary structure, the domain annotations — is ultimately a consequence of this string.

Database cross-references. InterPro integrates a dozen domain/family signature databases into unified entries with residue-range hits. GO terms attach function/process/location labels with evidence codes. CATH codes position the fold in a four-level structural taxonomy. Organism is the NCBI-taxonomy species name.

— Where its atoms are —

The mmCIF block holds the 3D Cartesian coordinates of each backbone atom (N, Cα, C, O) in ångströms. mmCIF is the PDB's canonical archive format — a tagged-loop text representation of the atomic model.

The six renders are orthographic views along the three Cartesian axes in both directions. Representation (cartoon, sticks, or surface) and color scheme (sequence-rainbow or by-chain) vary across proteins so the training set covers all the common visualization conventions.

— Local backbone conformation —

Secondary structure is the local, repeating backbone conformation. DSSP classifies it into eight states by reading the hydrogen-bond network: three helix types (H, G, I), two β types (E, B), two non-regular types (T, S), and unstructured coil (-).

SS3 is a coarse helix/strand/coil call (letters a/b/c) made by the P-SEA algorithm from inter-Cα distances and dihedrals. It is less detailed than DSSP but needs only Cα positions.

Backbone dihedral angles. Every residue except chain termini has a φ (preceding-C → N → Cα → C) and a ψ (N → Cα → C → next-N). They are reported in degrees following the IUPAC sign convention. Secondary structure is essentially a statement about which (φ, ψ) basin each residue occupies.

— Global shape and packing —

The geometric summary reports three shape descriptors. Rg (radius of gyration) measures how spread out the Cα atoms are about their centre of mass; compact globular proteins have small Rg, elongated or unfolded ones large. Cα contacts (<8 Å, |i−j|>4) count long-range residue pairs in spatial proximity — high for tightly packed folds, near zero for rods or random coil. The bounding-box extents give the protein's footprint along x, y, z in Å.

Solvent accessibility: the surface area of each residue that a 1.4 Å water probe can touch, in Å². When only backbone atoms are present the absolute values are lower than full-atom SASA (side chains contribute most of the area) and are flagged as backbone-only.

Plot images: a contact map (which residues are close in 3D, as an N×N binary image), a Ramachandran scatter (backbone torsion angles, revealing secondary-structure composition at a glance), and — for AlphaFold structures — a PAE heatmap (pairwise prediction confidence).

— Structural neighborhood —

Foldseek's 3Di representation compresses backbone geometry into a per-residue letter drawn from a learned twenty-state alphabet. It captures the tertiary interaction pattern around each residue — which residues are packed against it in space, regardless of where they are in sequence.

Structural nearest neighbors (via Foldseek easy-search vs the PDB). Reported per hit: target PDB id, E-value, and alignment TM-score. A TM-score above ~0.5 is the conventional threshold for 'same fold'.

— Confidence and disorder —

pLDDT (predicted Local Distance Difference Test) is AlphaFold's per-residue confidence score, ranging from 0 to 100. Values above 90 indicate high confidence (typically well-packed cores); 70–90 is confident; 50–70 low confidence; below 50 usually means the region is disordered or the prediction is unreliable there. AlphaFold stores pLDDT in the mmCIF B-factor column.

For experimental (PDB) structures, the B-factor (temperature factor) quantifies the positional spread of each atom in the crystal — a combination of thermal vibration and static disorder — in units of Å². High B-factors mark flexible loops or poorly resolved regions; low B-factors mark the rigid, well-ordered core.

Predicted Aligned Error (PAE) is an AlphaFold confidence matrix: entry (i, j) is the expected error in the position of residue j, in ångströms, when the prediction is superimposed on the true structure at residue i. Low PAE within a block of residues means that block is internally rigid and well-predicted; high PAE between two blocks means their relative placement is uncertain even if each block individually is confident.